Protein AF-A0A914QVR7-F1 (afdb_monomer_lite)

pLDDT: mean 83.78, std 11.3, range [49.22, 96.25]

Organism: NCBI:txid227884

Radius of gyration: 23.44 Å; chains: 1; bounding box: 52×44×67 Å

Sequence (185 aa):
MDEGYWQERASEINLYKSSDSSGKLNVEKIHTGVPDAKSLDTNDAFILDAGVGGIYVWIGKGCNPSERAKAMDWARQFLEKQMRPKWTQVVRVLEGAEPEAFTQWFGNWNEAKKPVQHQPKLFQVSNESGKLHVEEIADFYQEDLDGDDVMILDLFNTIYVWVGAGANKEEKEAAEATAKVCLKT

Foldseek 3Di:
DDPVVLVVQQQQKWKWWWDCPPVDTDTHTDDGGQAAPVVDDLLTWMWIDSPVLFIEIEHHVNHDPVCVVCSQVVNVVVCVVVVHDPPGDYYYHYVVRGDPSRQVSHPCSVVVPPPPPDDKWKWWFDCPVVRTDIDTDPPDDPVPDDLLTWMWIDPQVDIDIDGHPNDDDVRVVCRVVVNVVVNVD

InterPro domains:
  IPR007122 Villin/Gelsolin [PR00597] (28-48)
  IPR007122 Villin/Gelsolin [PR00597] (142-164)
  IPR007122 Villin/Gelsolin [PR00597] (171-185)
  IPR007122 Villin/Gelsolin [PTHR11977] (11-114)
  IPR007122 Villin/Gelsolin [SM00262] (14-109)
  IPR007122 Villin/Gelsolin [SM00262] (121-185)
  IPR007123 Gelsolin-like domain [PF00626] (36-102)
  IPR007123 Gelsolin-like domain [PF00626] (136-180)
  IPR029006 ADF-H/Gelsolin-like domain superfamily [G3DSA:3.40.20.10] (7-114)
  IPR029006 ADF-H/Gelsolin-like domain superfamily [G3DSA:3.40.20.10] (115-185)

Secondary structure (DSSP, 8-state):
--HHHHHHHHHT-EEEEEE-TTSS-EEEEEEESS--GGG--TTSEEEEE-GGG-EEEEE-SSS-HHHHHHHHHHHHHHHHHTT--TT--EEEEETT---HHHHTTSTTHHHHTSPP----EEEEEE-TTSS-EEEEETT--GGG--TTSEEEEE-SS-EEEEE-SS--HHHHHHHHHHHHHHTT-

Structure (mmCIF, N/CA/C/O backbone):
data_AF-A0A914QVR7-F1
#
_entry.id   AF-A0A914QVR7-F1
#
loop_
_atom_site.group_PDB
_atom_site.id
_atom_site.type_s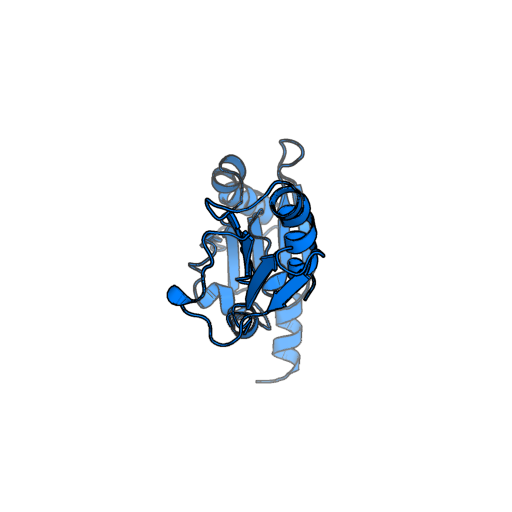ymbol
_atom_site.label_atom_id
_atom_site.label_alt_id
_atom_site.label_comp_id
_atom_site.label_asym_id
_atom_site.label_entity_id
_atom_site.label_seq_id
_atom_site.pdbx_PDB_ins_code
_atom_site.Cartn_x
_atom_site.Cartn_y
_atom_site.Cartn_z
_atom_site.occupancy
_atom_site.B_iso_or_equiv
_atom_site.auth_seq_id
_atom_site.auth_comp_id
_atom_site.auth_asym_id
_atom_site.auth_atom_id
_atom_site.pdbx_PDB_model_num
ATOM 1 N N . MET A 1 1 ? 20.929 -26.042 -13.096 1.00 49.22 1 MET A N 1
ATOM 2 C CA . MET A 1 1 ? 20.895 -24.572 -13.236 1.00 49.22 1 MET A CA 1
ATOM 3 C C . MET A 1 1 ? 21.762 -24.036 -12.117 1.00 49.22 1 MET A C 1
ATOM 5 O O . MET A 1 1 ? 21.436 -24.319 -10.974 1.00 49.22 1 MET A O 1
ATOM 9 N N . ASP A 1 2 ? 22.893 -23.412 -12.449 1.00 57.38 2 ASP A N 1
ATOM 10 C CA . ASP A 1 2 ? 23.907 -22.989 -11.473 1.00 57.38 2 ASP A CA 1
ATOM 11 C C . ASP A 1 2 ? 23.504 -21.714 -10.726 1.00 57.38 2 ASP A C 1
ATOM 13 O O . ASP A 1 2 ? 22.905 -20.804 -11.294 1.00 57.38 2 ASP A O 1
ATOM 17 N N . GLU A 1 3 ? 23.887 -21.640 -9.455 1.00 55.81 3 GLU A N 1
ATOM 18 C CA . GLU A 1 3 ? 23.622 -20.539 -8.518 1.00 55.81 3 GLU A CA 1
ATOM 19 C C . GLU A 1 3 ? 24.164 -19.179 -9.016 1.00 55.81 3 GLU A C 1
ATOM 21 O O . GLU A 1 3 ? 23.543 -18.138 -8.801 1.00 55.81 3 GLU A O 1
ATOM 26 N N . GLY A 1 4 ? 25.252 -19.190 -9.798 1.00 56.91 4 GLY A N 1
ATOM 27 C CA . GLY A 1 4 ? 25.828 -17.992 -10.426 1.00 56.91 4 GLY A CA 1
ATOM 28 C C . GLY A 1 4 ? 24.978 -17.389 -11.554 1.00 56.91 4 GLY A C 1
ATOM 29 O O . GLY A 1 4 ? 24.979 -16.175 -11.740 1.00 56.91 4 GLY A O 1
ATOM 30 N N . TYR A 1 5 ? 24.180 -18.201 -12.257 1.00 53.59 5 TYR A N 1
ATOM 31 C CA . TYR A 1 5 ? 23.300 -17.729 -13.337 1.00 53.59 5 TYR A CA 1
ATOM 32 C C . TYR A 1 5 ? 22.165 -16.835 -12.818 1.00 53.59 5 TYR A C 1
ATOM 34 O O . TYR A 1 5 ? 21.758 -15.872 -13.470 1.00 53.59 5 TYR A O 1
ATOM 42 N N . TRP A 1 6 ? 21.651 -17.144 -11.626 1.00 59.25 6 TRP A N 1
ATOM 43 C CA . TRP A 1 6 ? 20.607 -16.351 -10.979 1.00 59.25 6 TRP A CA 1
ATOM 44 C C . TRP A 1 6 ? 21.156 -15.076 -10.336 1.00 59.25 6 TRP A C 1
ATOM 46 O O . TRP A 1 6 ? 20.481 -14.050 -10.373 1.00 59.25 6 TRP A O 1
ATOM 56 N N . GLN A 1 7 ? 22.387 -15.106 -9.815 1.00 56.28 7 GLN A 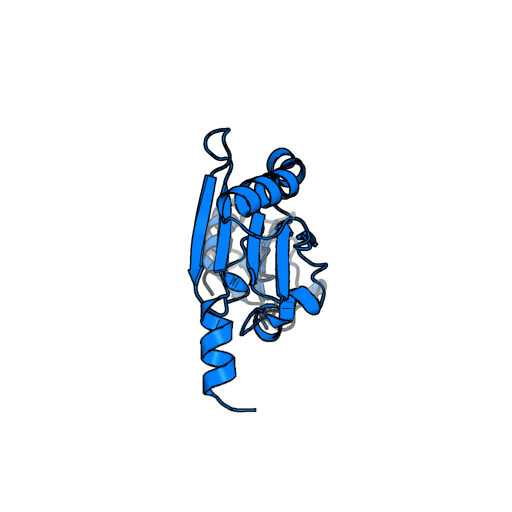N 1
ATOM 57 C CA . GLN A 1 7 ? 23.050 -13.914 -9.274 1.00 56.28 7 GLN A CA 1
ATOM 58 C C . GLN A 1 7 ? 23.329 -12.864 -10.357 1.00 56.28 7 GLN A C 1
ATOM 60 O O . GLN A 1 7 ? 23.056 -11.681 -10.150 1.00 56.28 7 GLN A O 1
ATOM 65 N N . GLU A 1 8 ? 23.799 -13.289 -11.531 1.00 62.16 8 GLU A N 1
ATOM 66 C CA . GLU A 1 8 ? 24.075 -12.389 -12.655 1.00 62.16 8 GLU A CA 1
ATOM 67 C C . GLU A 1 8 ? 22.789 -11.717 -13.158 1.00 62.16 8 GLU A C 1
ATOM 69 O O . GLU A 1 8 ? 22.730 -10.495 -13.292 1.00 62.16 8 GLU A O 1
ATOM 74 N N . ARG A 1 9 ? 21.698 -12.479 -13.301 1.00 67.94 9 ARG A N 1
ATOM 75 C CA . ARG A 1 9 ? 20.399 -11.931 -13.721 1.00 67.94 9 ARG A CA 1
ATOM 76 C C . ARG A 1 9 ? 19.722 -11.047 -12.691 1.00 67.94 9 ARG A C 1
ATOM 78 O O . ARG A 1 9 ? 19.098 -10.062 -13.069 1.00 67.94 9 ARG A O 1
ATOM 85 N N . ALA A 1 10 ? 19.844 -11.369 -11.407 1.00 70.69 10 ALA A N 1
ATOM 86 C CA . ALA A 1 10 ? 19.311 -10.519 -10.352 1.00 70.69 10 ALA A CA 1
ATOM 87 C C . ALA A 1 10 ? 19.953 -9.124 -10.392 1.00 70.69 10 ALA A C 1
ATOM 89 O O . ALA A 1 10 ? 19.256 -8.135 -10.191 1.00 70.69 10 ALA A O 1
ATOM 90 N N . SER A 1 11 ? 21.248 -9.029 -10.717 1.00 74.94 11 SER A N 1
ATOM 91 C CA . SER A 1 11 ? 21.964 -7.749 -10.793 1.00 74.94 11 SER A CA 1
ATOM 92 C C . SER A 1 11 ? 21.492 -6.823 -11.924 1.00 74.94 11 SER A C 1
ATOM 94 O O . SER A 1 11 ? 21.697 -5.611 -11.857 1.00 74.94 11 SER A O 1
ATOM 96 N N . GLU A 1 12 ? 20.807 -7.369 -12.934 1.00 82.62 12 GLU A N 1
ATOM 97 C CA . GLU A 1 12 ? 20.203 -6.593 -14.022 1.00 82.62 12 GLU A CA 1
ATOM 98 C C . GLU A 1 12 ? 18.836 -6.002 -13.649 1.00 82.62 12 GLU A C 1
ATOM 100 O O . GLU A 1 12 ? 18.344 -5.108 -14.345 1.00 82.62 12 GLU A O 1
ATOM 105 N N . ILE A 1 13 ? 18.232 -6.470 -12.551 1.00 90.75 13 ILE A N 1
ATOM 106 C CA . ILE A 1 13 ? 16.927 -6.002 -12.091 1.00 90.75 13 ILE A CA 1
ATOM 107 C C . ILE A 1 13 ? 17.091 -4.659 -11.388 1.00 90.75 13 ILE A C 1
ATOM 109 O O . ILE A 1 13 ? 17.898 -4.502 -10.470 1.00 90.75 13 ILE A O 1
ATOM 113 N N . ASN A 1 14 ? 16.303 -3.678 -11.816 1.00 92.31 14 ASN A N 1
ATOM 114 C CA . ASN A 1 14 ? 16.290 -2.350 -11.223 1.00 92.31 14 ASN A CA 1
ATOM 115 C C . ASN A 1 14 ? 14.851 -1.898 -10.977 1.00 92.31 14 ASN A C 1
ATOM 117 O O . ASN A 1 14 ? 14.001 -2.002 -11.863 1.00 92.31 14 ASN A O 1
ATOM 121 N N . LEU A 1 15 ? 14.591 -1.353 -9.789 1.00 93.50 15 LEU A N 1
ATOM 122 C CA . LEU A 1 15 ? 13.308 -0.743 -9.452 1.00 93.50 15 LEU A CA 1
ATOM 123 C C . LEU A 1 15 ? 13.478 0.766 -9.338 1.00 93.50 15 LEU A C 1
ATOM 125 O O . LEU A 1 15 ? 14.383 1.261 -8.657 1.00 93.50 15 LEU A O 1
ATOM 129 N N . TYR A 1 16 ? 12.576 1.490 -9.983 1.00 91.75 16 TYR A N 1
ATOM 130 C CA . TYR A 1 16 ? 12.549 2.938 -9.978 1.00 91.75 16 TYR A CA 1
ATOM 131 C C . TYR A 1 16 ? 11.210 3.443 -9.460 1.00 91.75 16 TYR A C 1
ATOM 133 O O . TYR A 1 16 ? 10.163 2.922 -9.839 1.00 91.75 16 TYR A O 1
ATOM 141 N N . LYS A 1 17 ? 11.244 4.489 -8.641 1.00 89.94 17 LYS A N 1
ATOM 142 C CA . LYS A 1 17 ? 10.068 5.234 -8.197 1.00 89.94 17 LYS A CA 1
ATOM 143 C C . LYS A 1 17 ? 9.881 6.448 -9.101 1.00 89.94 17 LYS A C 1
ATOM 145 O O . LYS A 1 17 ? 10.827 7.210 -9.305 1.00 89.94 17 LYS A O 1
ATOM 150 N N . SER A 1 18 ? 8.682 6.634 -9.646 1.00 80.94 18 SER A N 1
ATOM 151 C CA . SER A 1 18 ? 8.314 7.876 -10.330 1.00 80.94 18 SER A CA 1
ATOM 152 C C . SER A 1 18 ? 7.568 8.798 -9.370 1.00 80.94 18 SER A C 1
ATOM 154 O O . SER A 1 18 ? 6.606 8.357 -8.753 1.00 80.94 18 SER A O 1
ATOM 156 N N . SER A 1 19 ? 8.001 10.055 -9.266 1.00 71.62 19 SER A N 1
ATOM 157 C CA . SER A 1 19 ? 7.335 11.107 -8.486 1.00 71.62 19 SER A CA 1
ATOM 158 C C . SER A 1 19 ? 7.102 12.340 -9.355 1.00 71.62 19 SER A C 1
ATOM 160 O O . SER A 1 19 ? 7.984 12.731 -10.131 1.00 71.62 19 SER A O 1
ATOM 162 N N . ASP A 1 20 ? 5.940 12.977 -9.201 1.00 67.50 20 ASP A N 1
ATOM 163 C CA . ASP A 1 20 ? 5.591 14.223 -9.887 1.00 67.50 20 ASP A CA 1
ATOM 164 C C . ASP A 1 20 ? 5.559 15.473 -8.992 1.00 67.50 20 ASP A C 1
ATOM 166 O O . ASP A 1 20 ? 5.131 16.533 -9.450 1.00 67.50 20 ASP A O 1
ATOM 170 N N . SER A 1 21 ? 6.083 15.392 -7.764 1.00 63.66 21 SER A N 1
ATOM 171 C CA . SER A 1 21 ? 6.038 16.459 -6.740 1.00 63.66 21 SER A CA 1
ATOM 172 C C . SER A 1 21 ? 6.532 17.848 -7.192 1.00 63.66 21 SER A C 1
ATOM 174 O O . SER A 1 21 ? 6.228 18.855 -6.557 1.00 63.66 21 SER A O 1
ATOM 176 N N . SER A 1 22 ? 7.262 17.934 -8.309 1.00 57.91 22 SER A N 1
ATOM 177 C CA . SER A 1 22 ? 7.771 19.178 -8.907 1.00 57.91 22 SER A CA 1
ATOM 178 C C . SER A 1 22 ? 7.023 19.648 -10.170 1.00 57.91 22 SER A C 1
ATOM 180 O O . SER A 1 22 ? 7.434 20.618 -10.809 1.00 57.91 22 SER A O 1
ATOM 182 N N . GLY A 1 23 ? 5.971 18.942 -10.601 1.00 62.53 23 GLY A N 1
ATOM 183 C CA . GLY A 1 23 ? 5.308 19.133 -11.899 1.00 62.53 23 GLY A CA 1
ATOM 184 C C . GLY A 1 23 ? 6.103 18.596 -13.101 1.00 62.53 23 GLY A C 1
ATOM 185 O O . GLY A 1 23 ? 5.626 18.641 -14.238 1.00 62.53 23 GLY A O 1
ATOM 186 N N . LYS A 1 24 ? 7.308 18.063 -12.867 1.00 65.38 24 LYS A N 1
ATOM 187 C CA . LYS A 1 24 ? 8.128 17.326 -13.834 1.00 65.38 24 LYS A CA 1
ATOM 188 C C . LYS A 1 24 ? 8.321 15.900 -13.338 1.00 65.38 24 LYS A C 1
ATOM 190 O O . LYS A 1 24 ? 8.429 15.670 -12.138 1.00 65.38 24 LYS A O 1
ATOM 195 N N . LEU A 1 25 ? 8.415 14.969 -14.284 1.00 67.25 25 LEU A N 1
ATOM 196 C CA . LEU A 1 25 ? 8.779 13.591 -13.991 1.00 67.25 25 LEU A CA 1
ATOM 197 C C . LEU A 1 25 ? 10.146 13.545 -13.300 1.00 67.25 25 LEU A C 1
ATOM 199 O O . LEU A 1 25 ? 11.151 13.901 -13.923 1.00 67.25 25 LEU A O 1
ATOM 203 N N . ASN A 1 26 ? 10.184 13.017 -12.080 1.00 77.31 26 ASN A N 1
ATOM 204 C CA . ASN A 1 26 ? 11.402 12.512 -11.467 1.00 77.31 26 ASN A CA 1
ATOM 205 C C . ASN A 1 26 ? 11.337 10.981 -11.411 1.00 77.31 26 ASN A C 1
ATOM 207 O O . ASN A 1 26 ? 10.354 10.433 -10.920 1.00 77.31 26 ASN A O 1
ATOM 211 N N . VAL A 1 27 ? 12.362 10.297 -11.925 1.00 83.56 27 VAL A N 1
ATOM 212 C CA . VAL A 1 27 ? 12.500 8.835 -11.827 1.00 83.56 27 VAL A CA 1
ATOM 213 C C . VAL A 1 27 ? 13.762 8.550 -11.034 1.00 83.56 27 VAL A C 1
ATOM 215 O O . VAL A 1 27 ? 14.868 8.799 -11.513 1.00 83.56 27 VAL A O 1
ATOM 218 N N . GLU A 1 28 ? 13.591 8.036 -9.825 1.00 88.31 28 GLU A N 1
ATOM 219 C CA . GLU A 1 28 ? 14.681 7.704 -8.915 1.00 88.31 28 GLU A CA 1
ATOM 220 C C . GLU A 1 28 ? 14.862 6.190 -8.860 1.00 88.31 28 GLU A C 1
ATOM 222 O O . GLU A 1 28 ? 13.889 5.454 -8.711 1.00 88.31 28 GLU A O 1
ATOM 227 N N . LYS A 1 29 ? 16.104 5.708 -8.976 1.00 90.88 29 LYS A N 1
ATOM 228 C CA . LYS A 1 29 ? 16.400 4.292 -8.746 1.00 90.88 29 LYS A CA 1
ATOM 229 C C . LYS A 1 29 ? 16.394 4.034 -7.243 1.00 90.88 29 LYS A C 1
ATOM 231 O O . LYS A 1 29 ? 17.231 4.587 -6.540 1.00 90.88 29 LYS A O 1
ATOM 236 N N . ILE A 1 30 ? 15.501 3.164 -6.788 1.00 91.81 30 ILE A N 1
ATOM 237 C CA . ILE A 1 30 ? 15.351 2.837 -5.365 1.00 91.81 30 ILE A CA 1
ATOM 238 C C . ILE A 1 30 ? 15.884 1.447 -5.011 1.00 91.81 30 ILE A C 1
ATOM 240 O O . ILE A 1 30 ? 16.148 1.185 -3.844 1.00 91.81 30 ILE A O 1
ATOM 244 N N . HIS A 1 31 ? 16.072 0.562 -5.999 1.00 89.88 31 HIS A N 1
ATOM 245 C CA . HIS A 1 31 ? 16.594 -0.786 -5.761 1.00 89.88 31 HIS A CA 1
ATOM 246 C C . HIS A 1 31 ? 17.410 -1.316 -6.941 1.00 89.88 31 HIS A C 1
ATOM 248 O O . HIS A 1 31 ? 17.097 -1.031 -8.100 1.00 89.88 31 HIS A O 1
ATOM 254 N N . THR A 1 32 ? 18.429 -2.121 -6.634 1.00 91.06 32 THR A N 1
ATOM 255 C CA . THR A 1 32 ? 19.165 -2.967 -7.591 1.00 91.06 32 THR A CA 1
ATOM 256 C C . THR A 1 32 ? 19.164 -4.391 -7.049 1.00 91.06 32 THR A C 1
ATOM 258 O O . THR A 1 32 ? 19.435 -4.578 -5.864 1.00 91.06 32 THR A O 1
ATOM 261 N N . GLY A 1 33 ? 18.876 -5.386 -7.886 1.00 89.81 33 GLY A N 1
ATOM 262 C CA . GLY A 1 33 ? 18.626 -6.748 -7.417 1.00 89.81 33 GLY A CA 1
ATOM 263 C C . GLY A 1 33 ? 17.143 -7.104 -7.421 1.00 89.81 33 GLY A C 1
ATOM 264 O O . GLY A 1 33 ? 16.302 -6.316 -7.845 1.00 89.81 33 GLY A O 1
ATOM 265 N N . VAL A 1 34 ? 16.821 -8.288 -6.899 1.00 89.62 34 VAL A N 1
ATOM 266 C CA . VAL A 1 34 ? 15.437 -8.732 -6.666 1.00 89.62 34 VAL A CA 1
ATOM 267 C C . VAL A 1 34 ? 14.789 -7.820 -5.607 1.00 89.62 34 VAL A C 1
ATOM 269 O O . VAL A 1 34 ? 15.280 -7.804 -4.475 1.00 89.62 34 VAL A O 1
ATOM 272 N N . PRO A 1 35 ? 13.749 -7.028 -5.936 1.00 90.88 35 PRO A N 1
ATOM 273 C CA . PRO A 1 35 ? 13.053 -6.184 -4.966 1.00 90.88 35 PRO A CA 1
ATOM 274 C C . PRO A 1 35 ? 12.115 -6.967 -4.044 1.00 90.88 35 PRO A C 1
ATOM 276 O O . PRO A 1 35 ? 11.626 -8.053 -4.371 1.00 90.88 35 PRO A O 1
ATOM 279 N N . ASP A 1 36 ? 11.801 -6.345 -2.910 1.00 90.31 36 ASP A N 1
ATOM 280 C CA . ASP A 1 36 ? 10.687 -6.742 -2.057 1.00 90.31 36 ASP A CA 1
ATOM 281 C C . ASP A 1 36 ? 9.381 -6.134 -2.571 1.00 90.31 36 ASP A C 1
ATOM 283 O O . ASP A 1 36 ? 9.337 -4.991 -3.026 1.00 90.31 36 ASP A O 1
ATOM 287 N N . ALA A 1 37 ? 8.273 -6.865 -2.449 1.00 88.81 37 ALA A N 1
ATOM 288 C CA . ALA A 1 37 ? 6.959 -6.347 -2.834 1.00 88.81 37 ALA A CA 1
ATOM 289 C C . ALA A 1 37 ? 6.556 -5.112 -2.004 1.00 88.81 37 ALA A C 1
ATOM 291 O O . ALA A 1 37 ? 5.848 -4.238 -2.494 1.00 88.81 37 ALA A O 1
ATOM 292 N N . LYS A 1 38 ? 7.070 -5.004 -0.769 1.00 87.56 38 LYS A N 1
ATOM 293 C CA . LYS A 1 38 ? 6.878 -3.850 0.127 1.00 87.56 38 LYS A CA 1
ATOM 294 C C . LYS A 1 38 ? 7.544 -2.562 -0.373 1.00 87.56 38 LYS A C 1
ATOM 296 O O . LYS A 1 38 ? 7.251 -1.499 0.157 1.00 87.56 38 LYS A O 1
ATOM 301 N N . SER A 1 39 ? 8.433 -2.640 -1.365 1.00 89.50 39 SER A N 1
ATOM 302 C CA . SER A 1 39 ? 9.024 -1.456 -1.999 1.00 89.50 39 SER A CA 1
ATOM 303 C C . SER A 1 39 ? 8.032 -0.699 -2.891 1.00 89.50 39 SER A C 1
ATOM 305 O O . SER A 1 39 ? 8.337 0.417 -3.307 1.00 89.50 39 SER A O 1
ATOM 307 N N . LEU A 1 40 ? 6.872 -1.291 -3.200 1.00 91.06 40 LEU A N 1
ATOM 308 C CA . LEU A 1 40 ? 5.795 -0.653 -3.954 1.00 91.06 40 LEU A CA 1
ATOM 309 C C . LEU A 1 40 ? 4.831 0.061 -2.995 1.00 91.06 40 LEU A C 1
ATOM 311 O O . LEU A 1 40 ? 4.163 -0.576 -2.183 1.00 91.06 40 LEU A O 1
ATOM 315 N N . ASP A 1 41 ? 4.748 1.383 -3.113 1.00 88.81 41 ASP A N 1
ATOM 316 C CA . ASP A 1 41 ? 3.826 2.234 -2.352 1.00 88.81 41 ASP A CA 1
ATOM 317 C C . ASP A 1 41 ? 2.538 2.481 -3.149 1.00 88.81 41 ASP A C 1
ATOM 319 O O . ASP A 1 41 ? 2.587 2.921 -4.296 1.00 88.81 41 ASP A O 1
ATOM 323 N N . THR A 1 42 ? 1.372 2.243 -2.543 1.00 89.81 42 THR A N 1
ATOM 324 C CA . THR A 1 42 ? 0.059 2.455 -3.184 1.00 89.81 42 THR A CA 1
ATOM 325 C C . THR A 1 42 ? -0.155 3.882 -3.699 1.00 89.81 42 THR A C 1
ATOM 327 O O . THR A 1 42 ? -0.935 4.093 -4.628 1.00 89.81 42 THR A O 1
ATOM 330 N N . ASN A 1 43 ? 0.536 4.870 -3.135 1.00 87.12 43 ASN A N 1
ATOM 331 C CA . ASN A 1 43 ? 0.381 6.275 -3.498 1.00 87.12 43 ASN A CA 1
ATOM 332 C C . ASN A 1 43 ? 1.231 6.690 -4.702 1.00 87.12 43 ASN A C 1
ATOM 334 O O . ASN A 1 43 ? 1.093 7.813 -5.176 1.00 87.12 43 ASN A O 1
ATOM 338 N N . ASP A 1 44 ? 2.082 5.800 -5.215 1.00 87.62 44 ASP A N 1
ATOM 339 C CA . ASP A 1 44 ? 3.066 6.122 -6.242 1.00 87.62 44 ASP A CA 1
ATOM 340 C C . ASP A 1 44 ? 2.986 5.169 -7.449 1.00 87.62 44 ASP A C 1
ATOM 342 O O . ASP A 1 44 ? 2.292 4.146 -7.459 1.00 87.62 44 ASP A O 1
ATOM 346 N N . ALA A 1 45 ? 3.731 5.511 -8.501 1.00 89.94 45 ALA A N 1
ATOM 347 C CA . ALA A 1 45 ? 3.985 4.633 -9.636 1.00 89.94 45 ALA A CA 1
ATOM 348 C C . ALA A 1 45 ? 5.461 4.213 -9.679 1.00 89.94 45 ALA A C 1
ATOM 350 O O . ALA A 1 45 ? 6.361 4.965 -9.295 1.00 89.94 45 ALA A O 1
ATOM 351 N N . PHE A 1 46 ? 5.710 2.995 -10.157 1.00 92.44 46 PHE A N 1
ATOM 352 C CA . PHE A 1 46 ? 7.036 2.385 -10.178 1.00 92.44 46 PHE A CA 1
ATOM 353 C C . PHE A 1 46 ? 7.340 1.771 -11.539 1.00 92.44 46 PHE A C 1
ATOM 355 O O . PHE A 1 46 ? 6.453 1.270 -12.229 1.00 92.44 46 PHE A O 1
ATOM 362 N N . ILE A 1 47 ? 8.615 1.779 -11.913 1.00 92.56 47 ILE A N 1
ATOM 363 C CA . ILE A 1 47 ? 9.127 1.116 -13.110 1.00 92.56 47 ILE A CA 1
ATOM 364 C C . ILE A 1 47 ? 10.044 -0.013 -12.650 1.00 92.56 47 ILE A C 1
ATOM 366 O O . ILE A 1 47 ? 11.052 0.237 -11.996 1.00 92.56 47 ILE A O 1
ATOM 370 N N . LEU A 1 48 ? 9.703 -1.245 -13.006 1.00 93.00 48 LEU A N 1
ATOM 371 C CA . LEU A 1 48 ? 10.566 -2.408 -12.853 1.00 93.00 48 LEU A CA 1
ATOM 372 C C . LEU A 1 48 ? 11.229 -2.697 -14.200 1.00 93.00 48 LEU A C 1
ATOM 374 O O . LEU A 1 48 ? 10.555 -3.060 -15.166 1.00 93.00 48 LEU A O 1
ATOM 378 N N . ASP A 1 49 ? 12.547 -2.545 -14.250 1.00 91.62 49 ASP A N 1
ATOM 379 C CA . ASP A 1 49 ? 13.379 -3.030 -15.345 1.00 91.62 49 ASP A CA 1
ATOM 380 C C . ASP A 1 49 ? 13.886 -4.426 -14.980 1.00 91.62 49 ASP A C 1
ATOM 382 O O . ASP A 1 49 ? 14.764 -4.560 -14.131 1.00 91.62 49 ASP A O 1
ATOM 386 N N . ALA A 1 50 ? 13.306 -5.461 -15.593 1.00 89.62 50 ALA A N 1
ATOM 387 C CA . ALA A 1 50 ? 13.678 -6.858 -15.370 1.00 89.62 50 ALA A CA 1
ATOM 388 C C . ALA A 1 50 ? 14.703 -7.367 -16.405 1.00 89.62 50 ALA A C 1
ATOM 390 O O . ALA A 1 50 ? 14.794 -8.572 -16.660 1.00 89.62 50 ALA A O 1
ATOM 391 N N . GLY A 1 51 ? 15.433 -6.462 -17.070 1.00 85.19 51 GLY A N 1
ATOM 392 C CA . GLY A 1 51 ? 16.395 -6.805 -18.112 1.00 85.19 51 GLY A CA 1
ATOM 393 C C . GLY A 1 51 ? 15.723 -7.540 -19.273 1.00 85.19 51 GLY A C 1
ATOM 394 O O . GLY A 1 51 ? 14.849 -7.002 -19.955 1.00 85.19 51 GLY A O 1
ATOM 395 N N . VAL A 1 52 ? 16.110 -8.798 -19.496 1.00 81.44 52 VAL A N 1
ATOM 396 C CA . VAL A 1 52 ? 15.491 -9.663 -20.519 1.00 81.44 52 VAL A CA 1
ATOM 397 C C . VAL A 1 52 ? 14.011 -9.966 -20.254 1.00 81.44 52 VAL A C 1
ATOM 399 O O . VAL A 1 52 ? 13.290 -10.326 -21.181 1.00 81.44 52 VAL A O 1
ATOM 402 N N . GLY A 1 53 ? 13.548 -9.803 -19.010 1.00 82.75 53 GLY A N 1
ATOM 403 C CA . GLY A 1 53 ? 12.155 -9.993 -18.602 1.00 82.75 53 GLY A CA 1
ATOM 404 C C . GLY A 1 53 ? 11.196 -8.893 -19.061 1.00 82.75 53 GLY A C 1
ATOM 405 O O . GLY A 1 53 ? 9.985 -9.028 -18.874 1.00 82.75 53 GLY A O 1
ATOM 406 N N . GLY A 1 54 ? 11.723 -7.822 -19.662 1.00 88.06 54 GLY A N 1
ATOM 407 C CA . GLY A 1 54 ? 10.955 -6.666 -20.107 1.00 88.06 54 GLY A CA 1
ATOM 408 C C . GLY A 1 54 ? 10.774 -5.613 -19.018 1.00 88.06 54 GLY A C 1
ATOM 409 O O . GLY A 1 54 ? 11.377 -5.677 -17.945 1.00 88.06 54 GLY A O 1
ATOM 410 N N . ILE A 1 55 ? 9.950 -4.614 -19.327 1.00 91.44 55 ILE A N 1
ATOM 411 C CA . ILE A 1 55 ? 9.735 -3.454 -18.465 1.00 91.44 55 ILE A CA 1
ATOM 412 C C . ILE A 1 55 ? 8.292 -3.438 -17.999 1.00 91.44 55 ILE A C 1
ATOM 414 O O . ILE A 1 55 ? 7.367 -3.543 -18.808 1.00 91.44 55 ILE A O 1
ATOM 418 N N . TYR A 1 56 ? 8.099 -3.241 -16.703 1.00 93.56 56 TYR A N 1
ATOM 419 C CA . TYR A 1 56 ? 6.783 -3.171 -16.092 1.00 93.56 56 TYR A CA 1
ATOM 420 C C . TYR A 1 56 ? 6.596 -1.819 -15.420 1.00 93.56 56 TYR A C 1
ATOM 422 O O . TYR A 1 56 ? 7.481 -1.332 -14.725 1.00 93.56 56 TYR A O 1
ATOM 430 N N . VAL A 1 57 ? 5.431 -1.217 -15.621 1.00 94.12 57 VAL A N 1
ATOM 431 C CA . VAL A 1 57 ? 5.028 0.038 -14.989 1.00 94.12 57 VAL A CA 1
ATOM 432 C C . VAL A 1 57 ? 3.904 -0.286 -14.024 1.00 94.12 57 VAL A C 1
ATOM 434 O O . VAL A 1 57 ? 2.770 -0.500 -14.456 1.00 94.12 57 VAL A O 1
ATOM 437 N N . TRP A 1 58 ? 4.225 -0.372 -12.740 1.00 94.19 58 TRP A N 1
ATOM 438 C CA . TRP A 1 58 ? 3.255 -0.621 -11.684 1.00 94.19 58 TRP A CA 1
ATOM 439 C C . TRP A 1 58 ? 2.608 0.693 -11.246 1.00 94.19 58 TRP A C 1
ATOM 441 O O . TRP A 1 58 ? 3.294 1.693 -11.039 1.00 94.19 58 TRP A O 1
ATOM 451 N N . ILE A 1 59 ? 1.282 0.694 -11.142 1.00 91.25 59 ILE A N 1
ATOM 452 C CA . ILE A 1 59 ? 0.470 1.861 -10.804 1.00 91.25 59 ILE A CA 1
ATOM 453 C C . ILE A 1 59 ? -0.279 1.578 -9.507 1.00 91.25 59 ILE A C 1
ATOM 455 O O . ILE A 1 59 ? -1.188 0.737 -9.500 1.00 91.25 59 ILE A O 1
ATOM 459 N N . GLY A 1 60 ? 0.075 2.310 -8.453 1.00 90.69 60 GLY A N 1
ATOM 460 C CA . GLY A 1 60 ? -0.621 2.267 -7.178 1.00 90.69 60 GLY A CA 1
ATOM 461 C C . GLY A 1 60 ? -2.054 2.797 -7.274 1.00 90.69 60 GLY A C 1
ATOM 462 O O . GLY A 1 60 ? -2.386 3.614 -8.139 1.00 90.69 60 GLY A O 1
ATOM 463 N N . LYS A 1 61 ? -2.940 2.315 -6.402 1.00 89.69 61 LYS A N 1
ATOM 464 C CA . LYS A 1 61 ? -4.349 2.741 -6.331 1.00 89.69 61 LYS A CA 1
ATOM 465 C C . LYS A 1 61 ? -4.506 4.187 -5.869 1.00 89.69 61 LYS A C 1
ATOM 467 O O . LYS A 1 61 ? -5.433 4.852 -6.327 1.00 89.69 61 LYS A O 1
ATOM 472 N N . GLY A 1 62 ? -3.631 4.645 -4.977 1.00 85.00 62 GLY A N 1
ATOM 473 C CA . GLY A 1 62 ? -3.564 6.019 -4.476 1.00 85.00 62 GLY A CA 1
ATOM 474 C C . GLY A 1 62 ? -2.806 6.984 -5.392 1.00 85.00 62 GLY A C 1
ATOM 475 O O . GLY A 1 62 ? -2.840 8.188 -5.152 1.00 85.00 62 GLY A O 1
ATOM 476 N N . CYS A 1 63 ? -2.155 6.480 -6.447 1.00 82.25 63 CYS A N 1
ATOM 477 C CA . CYS A 1 63 ? -1.422 7.295 -7.413 1.00 82.25 63 CYS A CA 1
ATOM 478 C C . CYS A 1 63 ? -2.335 8.333 -8.077 1.00 82.25 63 CYS A C 1
ATOM 480 O O . CYS A 1 63 ? -3.485 8.053 -8.448 1.00 82.25 63 CYS A O 1
ATOM 482 N N . ASN A 1 64 ? -1.816 9.550 -8.245 1.00 79.56 64 ASN A N 1
ATOM 483 C CA . ASN A 1 64 ? -2.635 10.645 -8.726 1.00 79.56 64 ASN A CA 1
ATOM 484 C C . ASN A 1 64 ? -3.040 10.434 -10.212 1.00 79.56 64 ASN A C 1
ATOM 486 O O . ASN A 1 64 ? -2.325 9.787 -10.987 1.00 79.56 64 ASN A O 1
ATOM 490 N N . PRO A 1 65 ? -4.191 10.968 -10.674 1.00 77.94 65 PRO A N 1
ATOM 491 C CA . PRO A 1 65 ? -4.660 10.724 -12.043 1.00 77.94 65 PRO A CA 1
ATOM 492 C C . PRO A 1 65 ? -3.704 11.209 -13.148 1.00 77.94 65 PRO A C 1
ATOM 494 O O . PRO A 1 65 ? -3.671 10.621 -14.232 1.00 77.94 65 PRO A O 1
ATOM 497 N N . SER A 1 66 ? -2.929 12.270 -12.892 1.00 76.38 66 SER A N 1
ATOM 498 C CA . SER A 1 66 ? -1.945 12.818 -13.837 1.00 76.38 66 SER A CA 1
ATOM 499 C C . SER A 1 66 ? -0.737 11.887 -13.982 1.00 76.38 66 SER A C 1
ATOM 501 O O . SER A 1 66 ? -0.321 11.606 -15.108 1.00 76.38 66 SER A O 1
ATOM 503 N N . GLU A 1 67 ? -0.217 11.359 -12.874 1.00 73.69 67 GLU A N 1
ATOM 504 C CA . GLU A 1 67 ? 0.841 10.347 -12.837 1.00 73.69 67 GLU A CA 1
ATOM 505 C C . GLU A 1 67 ? 0.397 9.085 -13.555 1.00 73.69 67 GLU A C 1
ATOM 507 O O . GLU A 1 67 ? 1.076 8.628 -14.469 1.00 73.69 67 GLU A O 1
ATOM 512 N N . ARG A 1 68 ? -0.798 8.577 -13.246 1.00 78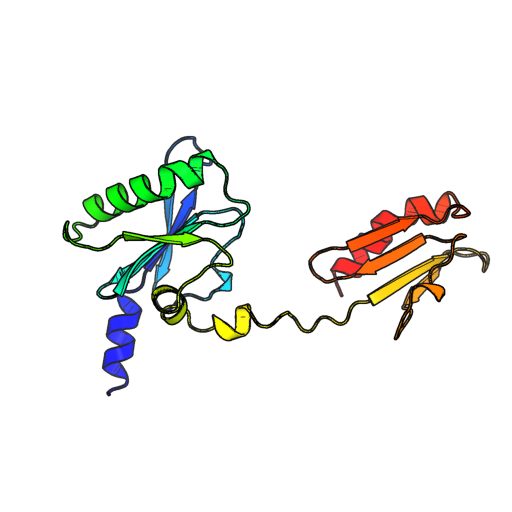.25 68 ARG A N 1
ATOM 513 C CA . ARG A 1 68 ? -1.354 7.391 -13.905 1.00 78.25 68 ARG A CA 1
ATOM 514 C C . ARG A 1 68 ? -1.454 7.542 -15.424 1.00 78.25 68 ARG A C 1
ATOM 516 O O . ARG A 1 68 ? -1.197 6.580 -16.151 1.00 78.25 68 ARG A O 1
ATOM 523 N N . ALA A 1 69 ? -1.840 8.722 -15.910 1.00 78.00 69 ALA A N 1
ATOM 524 C CA . ALA A 1 69 ? -1.943 8.994 -17.342 1.00 78.00 69 ALA A CA 1
ATOM 525 C C . ALA A 1 69 ? -0.568 9.048 -18.026 1.00 78.00 69 ALA A C 1
ATOM 527 O O . ALA A 1 69 ? -0.430 8.590 -19.159 1.00 78.00 69 ALA A O 1
ATOM 528 N N . LYS A 1 70 ? 0.447 9.580 -17.338 1.00 80.88 70 LYS A N 1
ATOM 529 C CA . LYS A 1 70 ? 1.775 9.841 -17.910 1.00 80.88 70 LYS A CA 1
ATOM 530 C C . LYS A 1 70 ? 2.806 8.751 -17.621 1.00 80.88 70 LYS A C 1
ATOM 532 O O . LYS A 1 70 ? 3.811 8.692 -18.322 1.00 80.88 70 LYS A O 1
ATOM 537 N N . ALA A 1 71 ? 2.558 7.862 -16.661 1.00 80.31 71 ALA A N 1
ATOM 538 C CA . ALA A 1 71 ? 3.497 6.835 -16.209 1.00 80.31 71 ALA A CA 1
ATOM 539 C C . ALA A 1 71 ? 4.044 5.970 -17.353 1.00 80.31 71 ALA A C 1
ATOM 541 O O . ALA A 1 71 ? 5.234 5.668 -17.397 1.00 80.31 71 ALA A O 1
ATOM 542 N N . MET A 1 72 ? 3.201 5.626 -18.330 1.00 83.75 72 MET A N 1
ATOM 543 C CA . MET A 1 72 ? 3.629 4.853 -19.501 1.00 83.75 72 MET A CA 1
ATOM 544 C C . MET A 1 72 ? 4.542 5.651 -20.438 1.00 83.75 72 MET A C 1
ATOM 546 O O . MET A 1 72 ? 5.524 5.111 -20.943 1.00 83.75 72 MET A O 1
ATOM 550 N N . ASP A 1 73 ? 4.243 6.928 -20.672 1.00 84.00 73 ASP A N 1
ATOM 551 C CA . ASP A 1 73 ? 5.068 7.783 -21.530 1.00 84.00 73 ASP A CA 1
ATOM 552 C C . ASP A 1 73 ? 6.396 8.119 -20.860 1.00 84.00 73 ASP A C 1
ATOM 554 O O . ASP A 1 73 ? 7.440 8.150 -21.508 1.00 84.00 73 ASP A O 1
ATOM 558 N N . TRP A 1 74 ? 6.372 8.295 -19.546 1.00 80.62 74 TRP A N 1
ATOM 559 C CA . TRP A 1 74 ? 7.553 8.452 -18.717 1.00 80.62 74 TRP A CA 1
ATOM 560 C C . TRP A 1 74 ? 8.444 7.221 -18.732 1.00 80.62 74 TRP A C 1
ATOM 562 O O . TRP A 1 74 ? 9.648 7.357 -18.939 1.00 80.62 74 TRP A O 1
ATOM 572 N N . ALA A 1 75 ? 7.864 6.027 -18.602 1.00 82.12 75 ALA A N 1
ATOM 573 C CA . ALA A 1 75 ? 8.607 4.785 -18.738 1.00 82.12 75 ALA A CA 1
ATOM 574 C C . ALA A 1 75 ? 9.255 4.678 -20.123 1.00 82.12 75 ALA A C 1
ATOM 576 O O . ALA A 1 75 ? 10.444 4.398 -20.218 1.00 82.12 75 ALA A O 1
ATOM 577 N N . ARG A 1 76 ? 8.531 4.995 -21.204 1.00 83.25 76 ARG A N 1
ATOM 578 C CA . ARG A 1 76 ? 9.104 5.004 -22.563 1.00 83.25 76 ARG A CA 1
ATOM 579 C C . ARG A 1 76 ? 10.263 5.992 -22.705 1.00 83.25 76 ARG A C 1
ATOM 581 O O . ARG A 1 76 ? 11.326 5.604 -23.178 1.00 83.25 76 ARG A O 1
ATOM 588 N N . GLN A 1 77 ? 10.094 7.233 -22.249 1.00 82.31 77 GLN A N 1
ATOM 589 C CA . GLN A 1 77 ? 11.153 8.252 -22.283 1.00 82.31 77 GLN A CA 1
ATOM 590 C C . GLN A 1 77 ? 12.368 7.854 -21.440 1.00 82.31 77 GLN A C 1
ATOM 592 O O . GLN A 1 77 ? 13.511 8.120 -21.812 1.00 82.31 77 GLN A O 1
ATOM 597 N N . PHE A 1 78 ? 12.133 7.222 -20.291 1.00 80.12 78 PHE A N 1
ATOM 598 C CA . PHE A 1 78 ? 13.191 6.701 -19.439 1.00 80.12 78 PHE A CA 1
ATOM 599 C C . PHE A 1 78 ? 13.980 5.596 -20.154 1.00 80.12 78 PHE A C 1
ATOM 601 O O . PHE A 1 78 ? 15.207 5.641 -20.177 1.00 80.12 78 PHE A O 1
ATOM 608 N N . LEU A 1 79 ? 13.295 4.661 -20.815 1.00 78.94 79 LEU A N 1
ATOM 609 C CA . LEU A 1 79 ? 13.928 3.566 -21.557 1.00 78.94 79 LEU A CA 1
ATOM 610 C C . LEU A 1 79 ? 14.742 4.042 -22.760 1.00 78.94 79 LEU A C 1
ATOM 612 O O . LEU A 1 79 ? 15.826 3.511 -23.005 1.00 78.94 79 LEU A O 1
ATOM 616 N N . GLU A 1 80 ? 14.263 5.063 -23.474 1.00 80.06 80 GLU A N 1
ATOM 617 C CA . GLU A 1 80 ? 15.028 5.695 -24.554 1.00 80.06 80 GLU A CA 1
ATOM 618 C C . GLU A 1 80 ? 16.359 6.262 -24.040 1.00 80.06 80 GLU A C 1
ATOM 620 O O . GLU A 1 80 ? 17.396 6.079 -24.679 1.00 80.06 80 GLU A O 1
ATOM 625 N N . LYS A 1 81 ? 16.363 6.880 -22.850 1.00 80.94 81 LYS A N 1
ATOM 626 C CA . LYS A 1 81 ? 17.588 7.394 -22.212 1.00 80.94 81 LYS A CA 1
ATOM 627 C C . LYS A 1 81 ? 18.537 6.288 -21.752 1.00 80.94 81 LYS A C 1
ATOM 629 O O . LYS A 1 81 ? 19.745 6.489 -21.790 1.00 80.94 81 LYS A O 1
ATOM 634 N N . GLN A 1 82 ? 18.011 5.133 -21.346 1.00 77.75 82 GLN A N 1
ATOM 635 C CA . GLN A 1 82 ? 18.810 3.962 -20.956 1.00 77.75 82 GLN A CA 1
ATOM 636 C C . GLN A 1 82 ? 19.340 3.163 -22.163 1.00 77.75 82 GLN A C 1
ATOM 638 O O . GLN A 1 82 ? 19.893 2.081 -21.984 1.00 77.75 82 GLN A O 1
ATOM 643 N N . MET A 1 83 ? 19.159 3.661 -23.397 1.00 78.12 83 MET A N 1
ATOM 644 C CA . MET A 1 83 ? 19.557 2.987 -24.642 1.00 78.12 83 MET A CA 1
ATOM 645 C C . MET A 1 83 ? 18.987 1.565 -24.778 1.00 78.12 83 MET A C 1
ATOM 647 O O . MET A 1 83 ? 19.575 0.704 -25.439 1.00 78.12 83 MET A O 1
ATOM 651 N N . ARG A 1 84 ? 17.821 1.304 -24.172 1.00 79.81 84 ARG A N 1
ATOM 652 C CA . ARG A 1 84 ? 17.134 0.020 -24.323 1.00 79.81 84 ARG A CA 1
ATOM 653 C C . ARG A 1 84 ? 16.603 -0.117 -25.758 1.00 79.81 84 ARG A C 1
ATOM 655 O O . ARG A 1 84 ? 16.213 0.878 -26.376 1.00 79.81 84 ARG A O 1
ATOM 662 N N . PRO A 1 85 ? 16.554 -1.339 -26.315 1.00 79.12 85 PRO A N 1
ATOM 663 C CA . PRO A 1 85 ? 16.011 -1.549 -27.649 1.00 79.12 85 PRO A CA 1
ATOM 664 C C . PRO A 1 85 ? 14.569 -1.063 -27.795 1.00 79.12 85 PRO A C 1
ATOM 666 O O . PRO A 1 85 ? 13.746 -1.269 -26.905 1.00 79.12 85 PRO A O 1
ATOM 669 N N . LYS A 1 86 ? 14.215 -0.508 -28.958 1.00 73.56 86 LYS A N 1
ATOM 670 C CA . LYS A 1 86 ? 12.854 0.002 -29.220 1.00 73.56 86 LYS A CA 1
ATOM 671 C C . LYS A 1 86 ? 11.768 -1.077 -29.205 1.00 73.56 86 LYS A C 1
ATOM 673 O O . LYS A 1 86 ? 10.600 -0.758 -29.029 1.00 73.56 86 LYS A O 1
ATOM 678 N N . TRP A 1 87 ? 12.145 -2.340 -29.398 1.00 78.69 87 TRP A N 1
ATOM 679 C CA . TRP A 1 87 ? 11.233 -3.484 -29.317 1.00 78.69 87 TRP A CA 1
ATOM 680 C C . TRP A 1 87 ? 11.042 -4.002 -27.885 1.00 78.69 87 TRP A C 1
ATOM 682 O O . TRP A 1 87 ? 10.341 -4.991 -27.687 1.00 78.69 87 TRP A O 1
ATOM 692 N N . THR A 1 88 ? 11.668 -3.369 -26.886 1.00 83.00 88 THR A N 1
ATOM 693 C CA . THR A 1 88 ? 11.471 -3.728 -25.479 1.00 83.00 88 THR A CA 1
ATOM 694 C C . THR A 1 88 ? 10.007 -3.521 -25.104 1.00 83.00 88 THR A C 1
ATOM 696 O O . THR A 1 88 ? 9.474 -2.416 -25.207 1.00 83.00 88 THR A O 1
ATOM 699 N N . GLN A 1 89 ? 9.350 -4.591 -24.665 1.00 82.56 89 GLN A N 1
ATOM 700 C CA . GLN A 1 89 ? 7.957 -4.536 -24.250 1.00 82.56 89 GLN A CA 1
ATOM 701 C C . GLN A 1 89 ? 7.818 -3.750 -22.941 1.00 82.56 89 GLN A C 1
ATOM 703 O O . GLN A 1 89 ? 8.531 -4.011 -21.972 1.00 82.56 89 GLN A O 1
ATOM 708 N N . VAL A 1 90 ? 6.863 -2.814 -22.919 1.00 89.00 90 VAL A N 1
ATOM 709 C CA . VAL A 1 90 ? 6.468 -2.060 -21.722 1.00 89.00 90 VAL A CA 1
ATOM 710 C C . VAL A 1 90 ? 5.060 -2.484 -21.326 1.00 89.00 90 VAL A C 1
ATOM 712 O O . VAL A 1 90 ? 4.107 -2.269 -22.079 1.00 89.00 90 VAL A O 1
ATOM 715 N N . VAL A 1 91 ? 4.925 -3.091 -20.153 1.00 92.50 91 VAL A N 1
ATOM 716 C CA . VAL A 1 91 ? 3.666 -3.635 -19.637 1.00 92.50 91 VAL A CA 1
ATOM 717 C C . VAL A 1 91 ? 3.152 -2.755 -18.510 1.00 92.50 91 VAL A C 1
ATOM 719 O O . VAL A 1 91 ? 3.862 -2.495 -17.546 1.00 92.50 91 VAL A O 1
ATOM 722 N N . ARG A 1 92 ? 1.893 -2.321 -18.598 1.00 92.69 92 ARG A N 1
ATOM 723 C CA . ARG A 1 92 ? 1.225 -1.644 -17.483 1.00 92.69 92 ARG A CA 1
ATOM 724 C C . ARG A 1 92 ? 0.691 -2.677 -16.496 1.00 92.69 92 ARG A C 1
ATOM 726 O O . ARG A 1 92 ? -0.033 -3.582 -16.902 1.00 92.69 92 ARG A O 1
ATOM 733 N N . VAL A 1 93 ? 0.977 -2.483 -15.217 1.00 94.31 93 VAL A N 1
ATOM 734 C CA . VAL A 1 93 ? 0.531 -3.320 -14.104 1.00 94.31 93 VAL A CA 1
ATOM 735 C C . VAL A 1 93 ? -0.255 -2.443 -13.132 1.00 94.31 93 VAL A C 1
ATOM 737 O O . VAL A 1 93 ? 0.195 -1.360 -12.775 1.00 94.31 93 VAL A O 1
ATOM 740 N N . LEU A 1 94 ? -1.455 -2.867 -12.742 1.00 91.12 94 LEU A N 1
ATOM 741 C CA . LEU A 1 94 ? -2.271 -2.139 -11.766 1.00 91.12 94 LEU A CA 1
ATOM 742 C C . LEU A 1 94 ? -2.178 -2.839 -10.415 1.00 91.12 94 LEU A C 1
ATOM 744 O O . LEU A 1 94 ? -2.230 -4.069 -10.364 1.00 91.12 94 LEU A O 1
ATOM 748 N N . GLU A 1 95 ? -2.094 -2.065 -9.336 1.00 91.94 95 GLU A N 1
ATOM 749 C CA . GLU A 1 95 ? -2.130 -2.616 -7.987 1.00 91.94 95 GLU A CA 1
ATOM 750 C C . GLU A 1 95 ? -3.400 -3.456 -7.760 1.00 91.94 95 GLU A C 1
ATOM 752 O O . GLU A 1 95 ? -4.531 -3.011 -7.982 1.00 91.94 95 GLU A O 1
ATOM 757 N N . GLY A 1 96 ? -3.208 -4.686 -7.287 1.00 88.06 96 GLY A N 1
ATOM 758 C CA . GLY A 1 96 ? -4.259 -5.685 -7.101 1.00 88.06 96 GLY A CA 1
ATOM 759 C C . GLY A 1 96 ? -4.584 -6.524 -8.341 1.00 88.06 96 GLY A C 1
ATOM 760 O O . GLY A 1 96 ? -5.360 -7.468 -8.221 1.00 88.06 96 GLY A O 1
ATOM 761 N N . ALA A 1 97 ? -4.002 -6.217 -9.502 1.00 90.19 97 ALA A N 1
ATOM 762 C CA . ALA A 1 97 ? -4.159 -6.968 -10.749 1.00 90.19 97 ALA A CA 1
ATOM 763 C C . ALA A 1 97 ? -2.792 -7.321 -11.364 1.00 90.19 97 ALA A C 1
ATOM 765 O O . ALA A 1 97 ? -2.581 -7.193 -12.573 1.00 90.19 97 ALA A O 1
ATOM 766 N N . GLU A 1 98 ? -1.838 -7.718 -10.520 1.00 93.12 98 GLU A N 1
ATOM 767 C CA . GLU A 1 98 ? -0.471 -8.007 -10.938 1.00 93.12 98 GLU A CA 1
ATOM 768 C C . GLU A 1 98 ? -0.338 -9.397 -11.587 1.00 93.12 98 GLU A C 1
ATOM 770 O O . GLU A 1 98 ? -0.676 -10.397 -10.952 1.00 93.12 98 GLU A O 1
ATOM 775 N N . PRO A 1 99 ? 0.159 -9.492 -12.837 1.00 90.62 99 PRO A N 1
ATOM 776 C CA . PRO A 1 99 ? 0.332 -10.771 -13.518 1.00 90.62 99 PRO A CA 1
ATOM 777 C C . PRO A 1 99 ? 1.570 -11.517 -13.009 1.00 90.62 99 PRO A C 1
ATOM 779 O O . PRO A 1 99 ? 2.561 -10.890 -12.643 1.00 90.62 99 PRO A O 1
ATOM 782 N N . GLU A 1 100 ? 1.575 -12.849 -13.115 1.00 90.00 100 GLU A N 1
ATOM 783 C CA . GLU A 1 100 ? 2.713 -13.693 -12.702 1.00 90.00 100 GLU A CA 1
ATOM 784 C C . GLU A 1 100 ? 4.042 -13.263 -13.350 1.00 90.00 100 GLU A C 1
ATOM 786 O O . GLU A 1 100 ? 5.091 -13.237 -12.707 1.00 90.00 100 GLU A O 1
ATOM 791 N N . ALA A 1 101 ? 3.970 -12.809 -14.607 1.00 90.75 101 ALA A N 1
ATOM 792 C CA . ALA A 1 101 ? 5.108 -12.279 -15.349 1.00 90.75 101 ALA A CA 1
ATOM 793 C C . ALA A 1 101 ? 5.812 -11.097 -14.651 1.00 90.75 101 ALA A C 1
ATOM 795 O O . ALA A 1 101 ? 7.012 -10.918 -14.843 1.00 90.75 101 ALA A O 1
ATOM 796 N N . PHE A 1 102 ? 5.081 -10.319 -13.846 1.00 93.12 102 PHE A N 1
ATOM 797 C CA . PHE A 1 102 ? 5.603 -9.241 -13.006 1.00 93.12 102 PHE A CA 1
ATOM 798 C C . PHE A 1 102 ? 6.013 -9.752 -11.623 1.00 93.12 102 PHE A C 1
ATOM 800 O O . PHE A 1 102 ? 7.106 -9.455 -11.150 1.00 93.12 102 PHE A O 1
ATOM 807 N N . THR A 1 103 ? 5.149 -10.533 -10.973 1.00 91.94 103 THR A N 1
ATOM 808 C CA . THR A 1 103 ? 5.323 -10.912 -9.565 1.00 91.94 103 THR A CA 1
ATOM 809 C C . THR A 1 103 ? 6.506 -11.848 -9.335 1.00 91.94 103 THR A C 1
ATOM 811 O O . THR A 1 103 ? 7.100 -11.813 -8.262 1.00 91.94 103 THR A O 1
ATOM 814 N N . GLN A 1 104 ? 6.889 -12.645 -10.342 1.00 90.25 104 GLN A N 1
ATOM 815 C CA . GLN A 1 104 ? 8.057 -13.537 -10.289 1.00 90.25 104 GLN A CA 1
ATOM 816 C C . GLN A 1 104 ? 9.383 -12.809 -10.015 1.00 90.25 104 GLN A C 1
ATOM 818 O O . GLN A 1 104 ? 10.348 -13.430 -9.582 1.00 90.25 104 GLN A O 1
ATOM 823 N N . TRP A 1 105 ? 9.443 -11.501 -10.282 1.00 91.75 105 TRP A N 1
ATOM 824 C CA . TRP A 1 105 ? 10.652 -10.700 -10.100 1.00 91.75 105 TRP A CA 1
ATOM 825 C C . TRP A 1 105 ? 10.820 -10.173 -8.675 1.00 91.75 105 TRP A C 1
ATOM 827 O O . TRP A 1 105 ? 11.813 -9.509 -8.405 1.00 91.75 105 TRP A O 1
ATOM 837 N N . PHE A 1 106 ? 9.882 -10.459 -7.769 1.00 90.62 106 PHE A N 1
ATOM 838 C CA . PHE A 1 106 ? 9.929 -10.032 -6.372 1.00 90.62 106 PHE A CA 1
ATOM 839 C C . PHE A 1 106 ? 10.180 -11.226 -5.454 1.00 90.62 106 PHE A C 1
ATOM 841 O O . PHE A 1 106 ? 9.524 -12.261 -5.573 1.00 90.62 106 PHE A O 1
ATOM 848 N N . GLY A 1 107 ? 11.093 -11.070 -4.495 1.00 86.25 107 GLY A N 1
ATOM 849 C CA . GLY A 1 107 ? 11.552 -12.182 -3.655 1.00 86.25 107 GLY A CA 1
ATOM 850 C C . GLY A 1 107 ? 10.486 -12.720 -2.698 1.00 86.25 107 GLY A C 1
ATOM 851 O O . GLY A 1 107 ? 10.463 -13.908 -2.391 1.00 86.25 107 GLY A O 1
ATOM 852 N N . ASN A 1 108 ? 9.571 -11.859 -2.254 1.00 85.69 108 ASN A N 1
ATOM 853 C CA . ASN A 1 108 ? 8.585 -12.159 -1.216 1.00 85.69 108 ASN A CA 1
ATOM 854 C C . ASN A 1 108 ? 7.149 -11.821 -1.633 1.00 85.69 108 ASN A C 1
ATOM 856 O O . ASN A 1 108 ? 6.304 -11.564 -0.776 1.00 85.69 108 ASN A O 1
ATOM 860 N N . TRP A 1 109 ? 6.843 -11.833 -2.937 1.00 86.19 109 TRP A N 1
ATOM 861 C CA . TRP A 1 109 ? 5.517 -11.435 -3.429 1.00 86.19 109 TRP A CA 1
ATOM 862 C C . TRP A 1 109 ? 4.368 -12.190 -2.747 1.00 86.19 109 TRP A C 1
ATOM 864 O O . TRP A 1 109 ? 3.399 -11.590 -2.280 1.00 86.19 109 TRP A O 1
ATOM 874 N N . ASN A 1 110 ? 4.509 -13.513 -2.631 1.00 77.81 110 ASN A N 1
ATOM 875 C CA . ASN A 1 110 ? 3.508 -14.373 -2.002 1.00 77.81 110 ASN A CA 1
ATOM 876 C C . ASN A 1 110 ? 3.389 -14.140 -0.491 1.00 77.81 110 ASN A C 1
ATOM 878 O O . ASN A 1 110 ? 2.316 -14.336 0.069 1.00 77.81 110 ASN A O 1
ATOM 882 N N . GLU A 1 111 ? 4.462 -13.722 0.179 1.00 71.38 111 GLU A N 1
ATOM 883 C CA . GLU A 1 111 ? 4.449 -13.427 1.615 1.00 71.38 111 GLU A CA 1
ATOM 884 C C . GLU A 1 111 ? 3.865 -12.045 1.901 1.00 71.38 111 GLU A C 1
ATOM 886 O O . GLU A 1 111 ? 3.117 -11.887 2.858 1.00 71.38 111 GLU A O 1
ATOM 891 N N . ALA A 1 112 ? 4.132 -11.064 1.036 1.00 64.75 112 ALA A N 1
ATOM 892 C CA . ALA A 1 112 ? 3.583 -9.716 1.137 1.00 64.75 112 ALA A CA 1
ATOM 893 C C . ALA A 1 112 ? 2.071 -9.651 0.856 1.00 64.75 112 ALA A C 1
ATOM 895 O O . ALA A 1 112 ? 1.405 -8.730 1.321 1.00 64.75 112 ALA A O 1
ATOM 896 N N . LYS A 1 113 ? 1.526 -10.622 0.109 1.00 57.50 113 LYS A N 1
ATOM 897 C CA . LYS A 1 113 ? 0.084 -10.767 -0.157 1.00 57.50 113 LYS A CA 1
ATOM 898 C C . LYS A 1 113 ? -0.627 -11.729 0.789 1.00 57.50 113 LYS A C 1
ATOM 900 O O . LYS A 1 113 ? -1.852 -11.832 0.702 1.00 57.50 113 LYS A O 1
ATOM 905 N N . LYS A 1 114 ? 0.085 -12.424 1.690 1.00 51.94 114 LYS A N 1
ATOM 906 C CA . LYS A 1 114 ? -0.614 -13.060 2.810 1.00 51.94 114 LYS A CA 1
ATOM 907 C C . LYS A 1 114 ? -1.294 -11.919 3.559 1.00 51.94 114 LYS A C 1
ATOM 909 O O . LYS A 1 114 ? -0.589 -10.973 3.918 1.00 51.94 114 LYS A O 1
ATOM 914 N N . PRO A 1 115 ? -2.626 -11.951 3.759 1.00 52.09 115 PRO A N 1
ATOM 915 C CA . PRO A 1 115 ? -3.226 -11.023 4.699 1.00 52.09 115 PRO A CA 1
ATOM 916 C C . PRO A 1 115 ? -2.393 -11.143 5.967 1.00 52.09 115 PRO A C 1
ATOM 918 O O . PRO A 1 115 ? -2.141 -12.263 6.427 1.00 52.09 115 PRO A O 1
ATOM 921 N N . VAL A 1 116 ? -1.871 -10.013 6.457 1.00 55.84 116 VAL A N 1
ATOM 922 C CA . VAL A 1 116 ? -1.292 -9.992 7.796 1.00 55.84 116 VAL A CA 1
ATOM 923 C C . VAL A 1 116 ? -2.346 -10.664 8.652 1.00 55.84 116 VAL A C 1
ATOM 925 O O . VAL A 1 116 ? -3.513 -10.272 8.596 1.00 55.84 116 VAL A O 1
ATOM 928 N N . GLN A 1 117 ? -1.973 -11.761 9.306 1.00 55.56 117 GLN A N 1
ATOM 929 C CA . GLN A 1 117 ? -2.890 -12.528 10.132 1.00 55.56 117 GLN A CA 1
ATOM 930 C C . GLN A 1 117 ? -3.131 -11.709 11.401 1.00 55.56 117 GLN A C 1
ATOM 932 O O . GLN A 1 117 ? -2.639 -12.026 12.475 1.00 55.56 117 GLN A O 1
ATOM 937 N N . HIS A 1 118 ? -3.800 -10.577 11.229 1.00 69.50 118 HIS A N 1
ATOM 938 C CA . HIS A 1 118 ? -4.253 -9.698 12.272 1.00 69.50 118 HIS A CA 1
ATOM 939 C C . HIS A 1 118 ? -5.656 -10.171 12.604 1.00 69.50 118 HIS A C 1
ATOM 941 O O . HIS A 1 118 ? -6.555 -10.133 11.761 1.00 69.50 118 HIS A O 1
ATOM 947 N N . GLN A 1 119 ? -5.805 -10.714 13.805 1.00 80.44 119 GLN A N 1
ATOM 948 C CA . GLN A 1 119 ? -7.128 -10.997 14.329 1.00 80.44 119 GLN A CA 1
ATOM 949 C C . GLN A 1 119 ? -7.808 -9.650 14.574 1.00 80.44 119 GLN A C 1
ATOM 951 O O . GLN A 1 119 ? -7.204 -8.824 15.258 1.00 80.44 119 GLN A O 1
ATOM 956 N N . PRO A 1 120 ? -9.000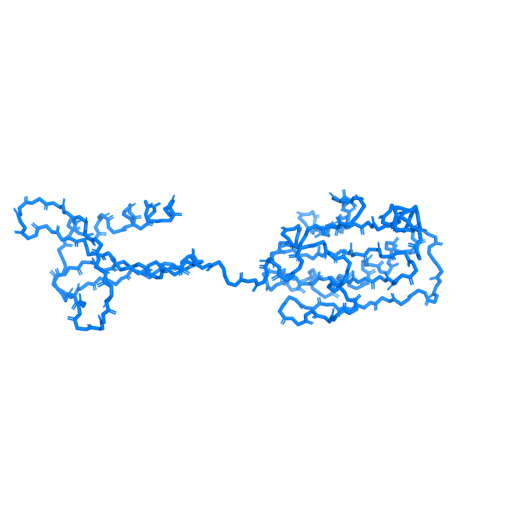 -9.408 13.999 1.00 88.31 120 PRO A N 1
ATOM 957 C CA . PRO A 1 120 ? -9.794 -8.239 14.338 1.00 88.31 120 PRO A CA 1
ATOM 958 C C . PRO A 1 120 ? -9.924 -8.105 15.850 1.00 88.31 120 PRO A C 1
ATOM 960 O O . PRO A 1 120 ? -10.178 -9.103 16.526 1.00 88.31 120 PRO A O 1
ATOM 963 N N . LYS A 1 121 ? -9.773 -6.886 16.361 1.00 91.94 121 LYS A N 1
ATOM 964 C CA . LYS A 1 121 ? -9.956 -6.593 17.784 1.00 91.94 121 LYS A CA 1
ATOM 965 C C . LYS A 1 121 ? -11.070 -5.582 17.955 1.00 91.94 121 LYS A C 1
ATOM 967 O O . LYS A 1 121 ? -11.091 -4.565 17.261 1.00 91.94 121 LYS A O 1
ATOM 972 N N . LEU A 1 122 ? -11.981 -5.865 18.875 1.00 94.44 122 LEU A N 1
ATOM 973 C CA . LEU A 1 122 ? -13.007 -4.929 19.302 1.00 94.44 122 LEU A CA 1
ATOM 974 C C . LEU A 1 122 ? -12.633 -4.413 20.686 1.00 94.44 122 LEU A C 1
ATOM 976 O O . LEU A 1 122 ? -12.321 -5.201 21.574 1.00 94.44 122 LEU A O 1
ATOM 980 N N . PHE A 1 123 ? -12.676 -3.098 20.863 1.00 94.69 123 PHE A N 1
ATOM 981 C CA . PHE A 1 123 ? -12.475 -2.456 22.150 1.00 94.69 123 PHE A CA 1
ATOM 982 C C . PHE A 1 123 ? -13.709 -1.657 22.549 1.00 94.69 123 PHE A C 1
ATOM 984 O O . PHE A 1 123 ? -14.288 -0.963 21.713 1.00 94.69 123 PHE A O 1
ATOM 991 N N . GLN A 1 124 ? -14.066 -1.707 23.825 1.00 95.25 124 GLN A N 1
ATOM 992 C CA . GLN A 1 124 ? -15.089 -0.864 24.438 1.00 95.25 124 GLN A CA 1
ATOM 993 C C . GLN A 1 124 ? -14.411 0.221 25.266 1.00 95.25 124 GLN A C 1
ATOM 995 O O . GLN A 1 124 ? -13.509 -0.069 26.051 1.00 95.25 124 GLN A O 1
ATOM 1000 N N . VAL A 1 125 ? -14.828 1.470 25.080 1.00 95.00 125 VAL A N 1
ATOM 1001 C CA . VAL A 1 125 ? -14.387 2.632 25.853 1.00 95.00 125 VAL A CA 1
ATOM 1002 C C . VAL A 1 125 ? -15.579 3.121 26.665 1.00 95.00 125 VAL A C 1
ATOM 1004 O O . VAL A 1 125 ? -16.480 3.744 26.104 1.00 95.00 125 VAL A O 1
ATOM 1007 N N . SER A 1 126 ? -15.554 2.844 27.968 1.00 93.44 126 SER A N 1
ATOM 1008 C CA . SER A 1 126 ? -16.658 3.124 28.894 1.00 93.44 126 SER A CA 1
ATOM 1009 C C . SER A 1 126 ? -16.159 3.788 30.169 1.00 93.44 126 SER A C 1
ATOM 1011 O O . SER A 1 126 ? -15.064 3.475 30.647 1.00 93.44 126 SER A O 1
ATOM 1013 N N . ASN A 1 127 ? -16.943 4.691 30.758 1.00 91.62 127 ASN A N 1
ATOM 1014 C CA . ASN A 1 127 ? -16.688 5.212 32.103 1.00 91.62 127 ASN A CA 1
ATOM 1015 C C . ASN A 1 127 ? -17.753 4.820 33.144 1.00 91.62 127 ASN A C 1
ATOM 1017 O O . ASN A 1 127 ? -17.736 5.382 34.244 1.00 91.62 127 ASN A O 1
ATOM 1021 N N . GLU A 1 128 ? -18.623 3.842 32.858 1.00 88.25 128 GLU A N 1
ATOM 1022 C CA . GLU A 1 128 ? -19.741 3.450 33.738 1.00 88.25 128 GLU A CA 1
ATOM 1023 C C . GLU A 1 128 ? -19.278 3.077 35.164 1.00 88.25 128 GLU A C 1
ATOM 1025 O O . GLU A 1 128 ? -19.932 3.380 36.163 1.00 88.25 128 GLU A O 1
ATOM 1030 N N . SER A 1 129 ? -18.070 2.520 35.290 1.00 85.75 129 SER A N 1
ATOM 1031 C CA . SER A 1 129 ? -17.433 2.198 36.577 1.00 85.75 129 SER A CA 1
ATOM 1032 C C . SER A 1 129 ? -16.996 3.421 37.416 1.00 85.75 129 SER A C 1
ATOM 1034 O O . SER A 1 129 ? -16.448 3.269 38.513 1.00 85.75 129 SER A O 1
ATOM 1036 N N . GLY A 1 130 ? -17.203 4.645 36.916 1.00 84.62 130 GLY A N 1
ATOM 1037 C CA . GLY A 1 130 ? -16.766 5.914 37.508 1.00 84.62 130 GLY A CA 1
ATOM 1038 C C . GLY A 1 130 ? -15.360 6.359 37.086 1.00 84.62 130 GLY A C 1
ATOM 1039 O O . GLY A 1 130 ? -14.897 7.423 37.504 1.00 84.62 130 GLY A O 1
ATOM 1040 N N . LYS A 1 131 ? -14.664 5.559 36.271 1.00 88.50 131 LYS A N 1
ATOM 1041 C CA . LYS A 1 131 ? -13.401 5.903 35.606 1.00 88.50 131 LYS A CA 1
ATOM 1042 C C . LYS A 1 131 ? -13.433 5.362 34.186 1.00 88.50 131 LYS A C 1
ATOM 1044 O O . LYS A 1 131 ? -13.928 4.263 33.970 1.00 88.50 131 LYS A O 1
ATOM 1049 N N . LEU A 1 132 ? -12.840 6.105 33.257 1.00 87.75 132 LEU A N 1
ATOM 1050 C CA . LEU A 1 132 ? -12.683 5.652 31.882 1.00 87.75 132 LEU A CA 1
ATOM 1051 C C . LEU A 1 132 ? -11.814 4.386 31.831 1.00 87.75 132 LEU A C 1
ATOM 1053 O O . LEU A 1 132 ? -10.678 4.386 32.315 1.00 87.75 132 LEU A O 1
ATOM 1057 N N . HIS A 1 133 ? -12.350 3.335 31.227 1.00 89.62 133 HIS A N 1
ATOM 1058 C CA . HIS A 1 133 ? -11.705 2.052 31.027 1.00 89.62 133 HIS A CA 1
ATOM 1059 C C . HIS A 1 133 ? -11.797 1.637 29.555 1.00 89.62 133 HIS A C 1
ATOM 1061 O O . HIS A 1 133 ? -12.719 2.038 28.843 1.00 89.62 133 HIS A O 1
ATOM 1067 N N . VAL A 1 134 ? -10.800 0.878 29.098 1.00 92.44 134 VAL A N 1
ATOM 1068 C CA . VAL A 1 134 ? -10.745 0.335 27.738 1.00 92.44 134 VAL A CA 1
ATOM 1069 C C . VAL A 1 134 ? -10.578 -1.172 27.842 1.00 92.44 134 VAL A C 1
ATOM 1071 O O . VAL A 1 134 ? -9.570 -1.633 28.380 1.00 92.44 134 VAL A O 1
ATOM 1074 N N . GLU A 1 135 ? -11.546 -1.925 27.332 1.00 91.88 135 GLU A N 1
ATOM 1075 C CA . GLU A 1 135 ? -11.558 -3.393 27.382 1.00 91.88 135 GLU A CA 1
ATOM 1076 C C . GLU A 1 135 ? -11.518 -3.984 25.984 1.00 91.88 135 GLU A C 1
ATOM 1078 O O . GLU A 1 135 ? -12.193 -3.484 25.092 1.00 91.88 135 GLU A O 1
ATOM 1083 N N . GLU A 1 136 ? -10.730 -5.043 25.792 1.00 93.31 136 GLU A N 1
ATOM 1084 C CA . GLU A 1 136 ? -10.754 -5.846 24.568 1.00 93.31 136 GLU A CA 1
ATOM 1085 C C . GLU A 1 136 ? -11.830 -6.930 24.697 1.00 93.31 136 GLU A C 1
ATOM 1087 O O . GLU A 1 136 ? -11.796 -7.739 25.627 1.00 93.31 136 GLU A O 1
ATOM 1092 N N . ILE A 1 137 ? -12.759 -6.961 23.744 1.00 93.88 137 ILE A N 1
ATOM 1093 C CA . ILE A 1 137 ? -13.805 -7.976 23.639 1.00 93.88 137 ILE A CA 1
ATOM 1094 C C . ILE A 1 137 ? -13.316 -9.053 22.668 1.00 93.88 137 ILE A C 1
ATOM 1096 O O . ILE A 1 137 ? -13.194 -8.822 21.462 1.00 93.88 137 ILE A O 1
ATOM 1100 N N . ALA A 1 138 ? -13.009 -10.234 23.202 1.00 90.50 138 ALA A N 1
ATOM 1101 C CA . ALA A 1 138 ? -12.601 -11.394 22.414 1.00 90.50 138 ALA A CA 1
ATOM 1102 C C . ALA A 1 138 ? -13.814 -12.093 21.778 1.00 90.50 138 ALA A C 1
ATOM 1104 O O . ALA A 1 138 ? -14.896 -12.092 22.355 1.00 90.50 138 ALA A O 1
ATOM 1105 N N . ASP A 1 139 ? -13.614 -12.725 20.614 1.00 90.06 139 ASP A N 1
ATOM 1106 C CA . ASP A 1 139 ? -14.638 -13.512 19.902 1.00 90.06 139 ASP A CA 1
ATOM 1107 C C . ASP A 1 139 ? -15.984 -12.775 19.721 1.00 90.06 139 ASP A C 1
ATOM 1109 O O . ASP A 1 139 ? -17.052 -13.371 19.843 1.00 90.06 139 ASP A O 1
ATOM 1113 N N . PHE A 1 140 ? -15.917 -11.471 19.439 1.00 91.50 140 PHE A N 1
ATOM 1114 C CA . PHE A 1 140 ? -17.063 -10.564 19.427 1.00 91.50 140 PHE A CA 1
ATOM 1115 C C . PHE A 1 140 ? -18.066 -10.814 18.286 1.00 91.50 140 PHE A C 1
ATOM 1117 O O . PHE A 1 140 ? -17.719 -11.206 17.166 1.00 91.50 140 PHE A O 1
ATOM 1124 N N . TYR A 1 141 ? -19.318 -10.458 18.556 1.00 91.38 141 TYR A N 1
ATOM 1125 C CA . TYR A 1 141 ? -20.449 -10.418 17.636 1.00 91.38 141 TYR A CA 1
ATOM 1126 C C . TYR A 1 141 ? -21.129 -9.045 17.692 1.00 91.38 141 TYR A C 1
ATOM 1128 O O . TYR A 1 141 ? -20.790 -8.173 18.486 1.00 91.38 141 TYR A O 1
ATOM 1136 N N . GLN A 1 142 ? -22.126 -8.827 16.831 1.00 89.19 142 GLN A N 1
ATOM 1137 C CA . GLN A 1 142 ? -22.883 -7.571 16.824 1.00 89.19 142 GLN A CA 1
ATOM 1138 C C . GLN A 1 142 ? -23.597 -7.294 18.162 1.00 89.19 142 GLN A C 1
ATOM 1140 O O . GLN A 1 142 ? -23.851 -6.139 18.485 1.00 89.19 142 GLN A O 1
ATOM 1145 N N . GLU A 1 143 ? -23.928 -8.343 18.915 1.00 92.69 143 GLU A N 1
ATOM 1146 C CA . GLU A 1 143 ? -24.608 -8.266 20.214 1.00 92.69 143 GLU A CA 1
ATOM 1147 C C . GLU A 1 143 ? -23.730 -7.646 21.312 1.00 92.69 143 GLU A C 1
ATOM 1149 O O . GLU A 1 143 ? -24.273 -7.119 22.276 1.00 92.69 143 GLU A O 1
ATOM 1154 N N . ASP A 1 144 ? -22.404 -7.642 21.133 1.00 93.50 144 ASP A N 1
ATOM 1155 C CA . ASP A 1 144 ? -21.443 -7.038 22.065 1.00 93.50 144 ASP A CA 1
ATOM 1156 C C . ASP A 1 144 ? -21.264 -5.523 21.843 1.00 93.50 144 ASP A C 1
ATOM 1158 O O . ASP A 1 144 ? -20.466 -4.878 22.521 1.00 93.50 144 ASP A O 1
ATOM 1162 N N . LEU A 1 145 ? -21.967 -4.930 20.868 1.00 94.06 145 LEU A N 1
ATOM 1163 C CA . LEU A 1 145 ? -21.962 -3.482 20.665 1.00 94.06 145 LEU A CA 1
ATOM 1164 C C . LEU A 1 145 ? -22.860 -2.795 21.692 1.00 94.06 145 LEU A C 1
ATOM 1166 O O . LEU A 1 145 ? -24.081 -2.960 21.660 1.00 94.06 145 LEU A O 1
ATOM 1170 N N . ASP A 1 146 ? -22.262 -1.948 22.528 1.00 93.38 146 ASP A N 1
ATOM 1171 C CA . ASP A 1 146 ? -22.996 -1.212 23.551 1.00 93.38 146 ASP A CA 1
ATOM 1172 C C . ASP A 1 146 ? -23.383 0.203 23.099 1.00 93.38 146 ASP A C 1
ATOM 1174 O O . ASP A 1 146 ? -22.547 1.089 22.916 1.00 93.38 146 ASP A O 1
ATOM 1178 N N . GLY A 1 147 ? -24.691 0.423 22.937 1.00 93.12 147 GLY A N 1
ATOM 1179 C CA . GLY A 1 147 ? -25.270 1.710 22.552 1.00 93.12 147 GLY A CA 1
ATOM 1180 C C . GLY A 1 147 ? -24.961 2.859 23.501 1.00 93.12 147 GLY A C 1
ATOM 1181 O O . GLY A 1 147 ? -25.105 4.008 23.074 1.00 93.12 147 GLY A O 1
ATOM 1182 N N . ASP A 1 148 ? -24.534 2.576 24.726 1.00 94.50 148 ASP A N 1
ATOM 1183 C CA . ASP A 1 148 ? -24.215 3.576 25.734 1.00 94.50 148 ASP A CA 1
ATOM 1184 C C . ASP A 1 148 ? -22.724 3.943 25.781 1.00 94.50 148 ASP A C 1
ATOM 1186 O O . ASP A 1 148 ? -22.389 4.924 26.433 1.00 94.50 148 ASP A O 1
ATOM 1190 N N . ASP A 1 149 ? -21.863 3.278 24.998 1.00 95.06 149 ASP A N 1
ATOM 1191 C CA . ASP A 1 149 ? -20.406 3.476 25.009 1.00 95.06 149 ASP A CA 1
ATOM 1192 C C . ASP A 1 149 ? -19.810 3.779 23.620 1.00 95.06 149 ASP A C 1
ATOM 1194 O O . ASP A 1 149 ? -20.491 3.848 22.590 1.00 95.06 149 ASP A O 1
ATOM 1198 N N . VAL A 1 150 ? -18.491 3.993 23.567 1.00 96.06 150 VAL A N 1
ATOM 1199 C CA . VAL A 1 150 ? -17.738 4.051 22.307 1.00 96.06 150 VAL A CA 1
ATOM 1200 C C . VAL A 1 150 ? -17.089 2.699 22.024 1.00 96.06 150 VAL A C 1
ATOM 1202 O O . VAL A 1 150 ? -16.311 2.197 22.829 1.00 96.06 150 VAL A O 1
ATOM 1205 N N . MET A 1 151 ? -17.324 2.160 20.828 1.00 96.25 151 MET A N 1
ATOM 1206 C CA . MET A 1 151 ? -16.726 0.908 20.363 1.00 96.25 151 MET A CA 1
ATOM 1207 C C . MET A 1 151 ? -15.676 1.186 19.281 1.00 96.25 151 MET A C 1
ATOM 1209 O O . MET A 1 151 ? -15.913 1.960 18.350 1.00 96.25 151 MET A O 1
ATOM 1213 N N . ILE A 1 152 ? -14.510 0.550 19.378 1.00 95.31 152 ILE A N 1
ATOM 1214 C CA . ILE A 1 152 ? -13.390 0.695 18.440 1.00 95.31 152 ILE A CA 1
ATOM 1215 C C . ILE A 1 152 ? -13.091 -0.666 17.821 1.00 95.31 152 ILE A C 1
ATOM 1217 O O . ILE A 1 152 ? -12.688 -1.588 18.519 1.00 95.31 152 ILE A O 1
ATOM 1221 N N . LEU A 1 153 ? -13.254 -0.784 16.506 1.00 93.12 153 LEU A N 1
ATOM 1222 C CA . LEU A 1 153 ? -12.932 -1.991 15.751 1.00 93.12 153 LEU A CA 1
ATOM 1223 C C . LEU A 1 153 ? -11.646 -1.778 14.952 1.00 93.12 153 LEU A C 1
ATOM 1225 O O . LEU A 1 153 ? -11.610 -0.951 14.037 1.00 93.12 153 LEU A O 1
ATOM 1229 N N . ASP A 1 154 ? -10.617 -2.553 15.282 1.00 90.62 154 ASP A N 1
ATOM 1230 C CA . ASP A 1 154 ? -9.336 -2.587 14.584 1.00 90.62 154 ASP A CA 1
ATOM 1231 C C . ASP A 1 154 ? -9.310 -3.718 13.547 1.00 90.62 154 ASP A C 1
ATOM 1233 O O . ASP A 1 154 ? -9.430 -4.900 13.878 1.00 90.62 154 ASP A O 1
ATOM 1237 N N . LEU A 1 155 ? -9.175 -3.340 12.272 1.00 85.31 155 LEU A N 1
ATOM 1238 C CA . LEU A 1 155 ? -9.025 -4.243 11.128 1.00 85.31 155 LEU A CA 1
ATOM 1239 C C . LEU A 1 155 ? -7.649 -4.081 10.467 1.00 85.31 155 LEU A C 1
ATOM 1241 O O . LEU A 1 155 ? -7.530 -4.241 9.247 1.00 85.31 155 LEU A O 1
ATOM 1245 N N . PHE A 1 156 ? -6.621 -3.742 11.254 1.00 79.12 156 PHE A N 1
ATOM 1246 C CA . PHE A 1 156 ? -5.227 -3.517 10.860 1.00 79.12 156 PHE A CA 1
ATOM 1247 C C . PHE A 1 156 ? -5.009 -2.277 9.982 1.00 79.12 156 PHE A C 1
ATOM 1249 O O . PHE A 1 156 ? -4.368 -1.309 10.382 1.00 79.12 156 PHE A O 1
ATOM 1256 N N . ASN A 1 157 ? -5.567 -2.279 8.771 1.00 72.38 157 ASN A N 1
ATOM 1257 C CA . ASN A 1 157 ? -5.438 -1.171 7.819 1.00 72.38 157 ASN A CA 1
ATOM 1258 C C . ASN A 1 157 ? -6.544 -0.124 7.971 1.00 72.38 157 ASN A C 1
ATOM 1260 O O . ASN A 1 157 ? -6.535 0.906 7.294 1.00 72.38 157 ASN A O 1
ATOM 1264 N N . THR A 1 158 ? -7.564 -0.407 8.772 1.00 80.50 158 THR A N 1
ATOM 1265 C CA . THR A 1 158 ? -8.713 0.476 8.948 1.00 80.50 158 THR A CA 1
ATOM 1266 C C . THR A 1 158 ? -9.231 0.329 10.364 1.00 80.50 158 THR A C 1
ATOM 1268 O O . THR A 1 158 ? -9.454 -0.788 10.821 1.00 80.50 158 THR A O 1
ATOM 1271 N N . ILE A 1 159 ? -9.452 1.463 11.025 1.00 88.19 159 ILE A N 1
ATOM 1272 C CA . ILE A 1 159 ? -10.133 1.521 12.314 1.00 88.19 159 ILE A CA 1
ATOM 1273 C C . ILE A 1 159 ? -11.513 2.125 12.112 1.00 88.19 159 ILE A C 1
ATOM 1275 O O . ILE A 1 159 ? -11.657 3.171 11.475 1.00 88.19 159 ILE A O 1
ATOM 1279 N N . TYR A 1 160 ? -12.512 1.479 12.701 1.00 92.19 160 TYR A N 1
ATOM 1280 C CA . TYR A 1 160 ? -13.855 2.018 12.827 1.00 92.19 160 TYR A CA 1
ATOM 1281 C C . TYR A 1 160 ? -14.087 2.445 14.269 1.00 92.19 160 TYR A C 1
ATOM 1283 O O . TYR A 1 160 ? -13.866 1.671 15.194 1.00 92.19 160 TYR A O 1
ATOM 1291 N N . VAL A 1 161 ? -14.550 3.678 14.449 1.00 94.19 161 VAL A N 1
ATOM 1292 C CA . VAL A 1 161 ? -15.013 4.184 15.742 1.00 94.19 161 VAL A CA 1
ATOM 1293 C C . VAL A 1 161 ? -16.522 4.327 15.645 1.00 94.19 161 VAL A C 1
ATOM 1295 O O . VAL A 1 161 ? -17.023 5.133 14.859 1.00 94.19 161 VAL A O 1
ATOM 1298 N N . TRP A 1 162 ? -17.244 3.529 16.420 1.00 95.25 162 TRP A N 1
ATOM 1299 C CA . TRP A 1 162 ? -18.683 3.647 16.564 1.00 95.25 162 TRP A CA 1
ATOM 1300 C C . TRP A 1 162 ? -18.994 4.333 17.887 1.00 95.25 162 TRP A C 1
ATOM 1302 O O . TRP A 1 162 ? -18.571 3.897 18.952 1.00 95.25 162 TRP A O 1
ATOM 1312 N N . VAL A 1 163 ? -19.705 5.450 17.795 1.00 93.94 163 VAL A N 1
ATOM 1313 C CA . VAL A 1 163 ? -20.105 6.241 18.952 1.00 93.94 163 VAL A CA 1
ATOM 1314 C C . VAL A 1 163 ? -21.546 5.882 19.276 1.00 93.94 163 VAL A C 1
ATOM 1316 O O . VAL A 1 163 ? -22.443 6.226 18.500 1.00 93.94 163 VAL A O 1
ATOM 1319 N N . GLY A 1 164 ? -21.750 5.203 20.403 1.00 94.06 164 GLY A N 1
ATOM 1320 C CA . GLY A 1 164 ? -23.065 4.855 20.913 1.00 94.06 164 GLY A CA 1
ATOM 1321 C C . GLY A 1 164 ? -23.972 6.078 21.068 1.00 94.06 164 GLY A C 1
ATOM 1322 O O . GLY A 1 164 ? -23.524 7.212 21.278 1.00 94.06 164 GLY A O 1
ATOM 1323 N N . ALA A 1 165 ? -25.280 5.861 20.935 1.00 93.06 165 ALA A N 1
ATOM 1324 C CA . ALA A 1 165 ? -26.276 6.913 21.108 1.00 93.06 165 ALA A CA 1
ATOM 1325 C C . ALA A 1 165 ? -26.297 7.469 22.546 1.00 93.06 165 ALA A C 1
ATOM 1327 O O . ALA A 1 165 ? -26.538 8.667 22.722 1.00 93.06 165 ALA A O 1
ATOM 1328 N N . GLY A 1 166 ? -26.024 6.621 23.541 1.00 91.38 166 GLY A N 1
ATOM 1329 C CA . GLY A 1 166 ? -25.908 6.970 24.956 1.00 91.38 166 GLY A CA 1
ATOM 1330 C C . GLY A 1 166 ? -24.511 7.418 25.389 1.00 91.38 166 GLY A C 1
ATOM 1331 O O . GLY A 1 166 ? -24.395 8.017 26.457 1.00 91.38 166 GLY A O 1
ATOM 1332 N N . ALA A 1 167 ? -23.491 7.253 24.533 1.00 93.00 167 ALA A N 1
ATOM 1333 C CA . ALA A 1 167 ? -22.111 7.617 24.850 1.00 93.00 167 ALA A CA 1
ATOM 1334 C C . ALA A 1 167 ? -21.995 9.062 25.339 1.00 93.00 167 ALA A C 1
ATOM 1336 O O . ALA A 1 167 ? -22.509 10.016 24.725 1.00 93.00 167 ALA A O 1
ATOM 1337 N N . ASN A 1 168 ? -21.281 9.241 26.442 1.00 91.44 168 ASN A N 1
ATOM 1338 C CA . ASN A 1 168 ? -21.110 10.534 27.075 1.00 91.44 168 ASN A CA 1
ATOM 1339 C C . ASN A 1 168 ? -19.946 11.326 26.460 1.00 91.44 168 ASN A C 1
ATOM 1341 O O . ASN A 1 168 ? -19.294 10.931 25.491 1.00 91.44 168 ASN A O 1
ATOM 1345 N N . LYS A 1 169 ? -19.738 12.543 26.971 1.00 91.69 169 LYS A N 1
ATOM 1346 C CA . LYS A 1 169 ? -18.737 13.464 26.427 1.00 91.69 169 LYS A CA 1
ATOM 1347 C C . LYS A 1 169 ? -17.304 12.971 26.660 1.00 91.69 169 LYS A C 1
ATOM 1349 O O . LYS A 1 169 ? -16.479 13.135 25.767 1.00 91.69 169 LYS A O 1
ATOM 1354 N N . GLU A 1 170 ? -17.018 12.385 27.820 1.00 90.25 170 GLU A N 1
ATOM 1355 C CA . GLU A 1 170 ? -15.666 11.932 28.164 1.00 90.25 170 GLU A CA 1
ATOM 1356 C C . GLU A 1 170 ? 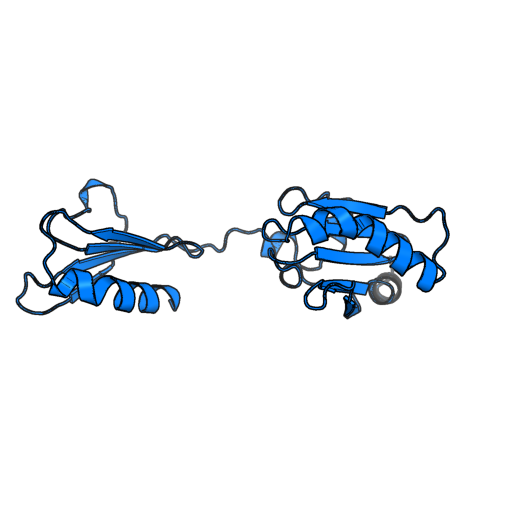-15.238 10.743 27.293 1.00 90.25 170 GLU A C 1
ATOM 1358 O O . GLU A 1 170 ? -14.123 10.740 26.775 1.00 90.25 170 GLU A O 1
ATOM 1363 N N . GLU A 1 171 ? -16.137 9.789 27.039 1.00 89.06 171 GLU A N 1
ATOM 1364 C CA . GLU A 1 171 ? -15.887 8.651 26.136 1.00 89.06 171 GLU A CA 1
ATOM 1365 C C . GLU A 1 171 ? -15.622 9.112 24.700 1.00 89.06 171 GLU A C 1
ATOM 1367 O O . GLU A 1 171 ? -14.674 8.662 24.053 1.00 89.06 171 GLU A O 1
ATOM 1372 N N . LYS A 1 172 ? -16.414 10.074 24.210 1.00 90.38 172 LYS A N 1
ATOM 1373 C CA . LYS A 1 172 ? -16.247 10.657 22.868 1.00 90.38 172 LYS A CA 1
ATOM 1374 C C . LYS A 1 172 ? -14.919 11.391 22.715 1.00 90.38 172 LYS A C 1
ATOM 1376 O O . LYS A 1 172 ? -14.275 11.265 21.677 1.00 90.38 172 LYS A O 1
ATOM 1381 N N . GLU A 1 173 ? -14.513 12.161 23.724 1.00 90.56 173 GLU A N 1
ATOM 1382 C CA . GLU A 1 173 ? -13.231 12.875 23.715 1.00 90.56 173 GLU A CA 1
ATOM 1383 C C . GLU A 1 173 ? -12.040 11.908 23.792 1.00 90.56 173 GLU A C 1
ATOM 1385 O O . GLU A 1 173 ? -11.002 12.155 23.174 1.00 90.56 173 GLU A O 1
ATOM 1390 N N . ALA A 1 174 ? -12.195 10.778 24.486 1.00 86.75 174 ALA A N 1
ATOM 1391 C CA . ALA A 1 174 ? -11.168 9.747 24.566 1.00 86.75 174 ALA A CA 1
ATOM 1392 C C . ALA A 1 174 ? -11.050 8.890 23.295 1.00 86.75 174 ALA A C 1
ATOM 1394 O O . ALA A 1 174 ? -9.963 8.388 23.004 1.00 86.75 174 ALA A O 1
ATOM 1395 N N . ALA A 1 175 ? -12.128 8.753 22.519 1.00 87.44 175 ALA A N 1
ATOM 1396 C CA . ALA A 1 175 ? -12.222 7.857 21.367 1.00 87.44 175 ALA A CA 1
ATOM 1397 C C . ALA A 1 175 ? -11.045 7.977 20.384 1.00 87.44 175 ALA A C 1
ATOM 1399 O O . ALA A 1 175 ? -10.436 6.976 20.006 1.00 87.44 175 ALA A O 1
ATOM 1400 N N . GLU A 1 176 ? -10.680 9.202 19.991 1.00 87.06 176 GLU A N 1
ATOM 1401 C CA . GLU A 1 176 ? -9.604 9.427 19.018 1.00 87.06 176 GLU A CA 1
ATOM 1402 C C . GLU A 1 176 ? -8.221 9.084 19.596 1.00 87.06 176 GLU A C 1
ATOM 1404 O O . GLU A 1 176 ? -7.359 8.541 18.898 1.00 87.06 176 GLU A O 1
ATOM 1409 N N . ALA A 1 177 ? -7.996 9.390 20.877 1.00 86.50 177 ALA A N 1
ATOM 1410 C CA . ALA A 1 177 ? -6.747 9.067 21.556 1.00 86.50 177 ALA A CA 1
ATOM 1411 C C . ALA A 1 177 ? -6.593 7.550 21.722 1.00 86.50 177 ALA A C 1
ATOM 1413 O O . ALA A 1 177 ? -5.529 7.013 21.411 1.00 86.50 177 ALA A O 1
ATOM 1414 N N . THR A 1 178 ? -7.660 6.859 22.131 1.00 84.44 178 THR A N 1
ATOM 1415 C CA . THR A 1 178 ? -7.683 5.400 22.277 1.00 84.44 178 THR A CA 1
ATOM 1416 C C . THR A 1 178 ? -7.495 4.705 20.931 1.00 84.44 178 THR A C 1
ATOM 1418 O O . THR A 1 178 ? -6.629 3.842 20.816 1.00 84.44 178 THR A O 1
ATOM 1421 N N . ALA A 1 179 ? -8.184 5.151 19.875 1.00 86.69 179 ALA A N 1
ATOM 1422 C CA . ALA A 1 179 ? -8.009 4.610 18.525 1.00 86.69 179 ALA A CA 1
ATOM 1423 C C . ALA A 1 179 ? -6.547 4.702 18.045 1.00 86.69 179 ALA A C 1
ATOM 1425 O O . ALA A 1 179 ? -6.017 3.759 17.459 1.00 86.69 179 ALA A O 1
ATOM 1426 N N . LYS A 1 180 ? -5.848 5.807 18.350 1.00 83.81 180 LYS A N 1
ATOM 1427 C CA . LYS A 1 180 ? -4.416 5.972 18.029 1.00 83.81 180 LYS A CA 1
ATOM 1428 C C . LYS A 1 180 ? -3.495 5.041 18.816 1.00 83.81 180 LYS A C 1
ATOM 1430 O O . LYS A 1 180 ? -2.383 4.774 18.357 1.00 83.81 180 LYS A O 1
ATOM 1435 N N . VAL A 1 181 ? -3.904 4.598 20.002 1.00 81.69 181 VAL A N 1
ATOM 1436 C CA . VAL A 1 181 ? -3.157 3.614 20.795 1.00 81.69 181 VAL A CA 1
ATOM 1437 C C . VAL A 1 181 ? -3.356 2.217 20.213 1.00 81.69 181 VAL A C 1
ATOM 1439 O O . VAL A 1 181 ? -2.359 1.523 20.026 1.00 81.69 181 VAL A O 1
ATOM 1442 N N . CYS A 1 182 ? -4.586 1.855 19.834 1.00 74.81 182 CYS A N 1
ATOM 1443 C CA . CYS A 1 182 ? -4.901 0.564 19.214 1.00 74.81 182 CYS A CA 1
ATOM 1444 C C . CYS A 1 182 ? -4.088 0.315 17.927 1.00 74.81 182 CYS A C 1
ATOM 1446 O O . CYS A 1 182 ? -3.554 -0.776 17.766 1.00 74.81 182 CYS A O 1
ATOM 1448 N N . LEU A 1 183 ? -3.842 1.357 17.110 1.00 67.31 183 LEU A N 1
ATOM 1449 C CA . LEU A 1 183 ? -2.990 1.294 15.901 1.00 67.31 183 LEU A CA 1
ATOM 1450 C C . LEU A 1 183 ? -1.547 0.799 16.128 1.00 67.31 183 LEU A C 1
ATOM 1452 O O . LEU A 1 183 ? -0.847 0.509 15.159 1.00 67.31 183 LEU A O 1
ATOM 14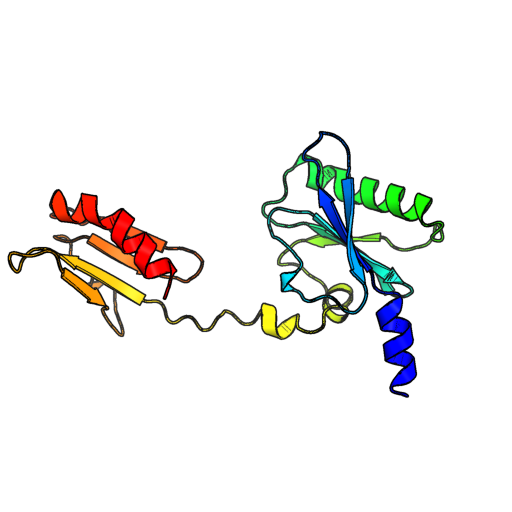56 N N . LYS A 1 184 ? -1.041 0.802 17.368 1.00 59.69 184 LYS A N 1
ATOM 1457 C CA . LYS A 1 184 ? 0.362 0.467 17.681 1.00 59.69 184 LYS A CA 1
ATOM 1458 C C . LYS A 1 184 ? 0.567 -0.979 18.140 1.00 59.69 184 LYS A C 1
ATOM 1460 O O . LYS A 1 184 ? 1.705 -1.330 18.459 1.00 59.69 184 LYS A O 1
ATOM 1465 N N . THR A 1 185 ? -0.499 -1.769 18.217 1.00 52.00 185 THR A N 1
ATOM 1466 C CA . THR A 1 185 ? -0.520 -3.113 18.820 1.00 52.00 185 THR A CA 1
ATOM 1467 C C . THR A 1 185 ? -0.659 -4.206 17.777 1.00 52.00 185 THR A C 1
ATOM 1469 O O . THR A 1 185 ? 0.016 -5.244 17.947 1.00 52.00 185 THR A O 1
#